Protein AF-A0A955J5R6-F1 (afdb_monomer_lite)

Sequence (352 aa):
ILMQGGMNPHLPLDWYIKLLSGIKARFPHIHVHAFSPPEFIEFVDFFDPPGSTLEEKLRWVMVRLRDAGLDSLPGGGGEIFARAVRRKIGLGKCDAEAWLTCMYVAHSLGMFTSATMMFGHIEGVADRIHHMHLVRQWQDKVLLKGAEQDGATAGQPAWGHYKAFISWPFQRENTPLGRLKEWGMGPGEMGEAYPGDVVAQLDGSGDKSLHPEFGRRLRMAGATEYLRTQAVSRLFLDNIYSIGASWVTMGPHIGQVGLLFGANDMGSVMMEENVVSSAGTTFCLNEATICRLIRDAGFVPAQRDNVYDILRVHESAASPDLNVENWAAHRARKLHVEQKSDTGVELTTGTT

Secondary structure (DSSP, 8-state):
-EE-----TTS-HHHHHHHHHHHHHH-TT---EE--HHHHHHHHHHH--S-SSHHHHHHHHHHHHHHHT--EE--TT-S---HHHHHHH-TTS--HHHHHHHHHHHHHTT-EEEEEEEESSS--HHHHHHHHHHHHHHHHHHHHHHHHHHTS-TTSPPP--EEEEEEEEPP-TT-SGGGSEETTSSTTGGGS--HHHHH--TTS---GGG-TTTTTEE----HHHHHHHHHHHHHH-TT--EEE--HHHH-HHHHHHHGGGT--B-----S---STTTTT------HHHHHHHHHHTT---EEE-TT--EEEE--STT-TTTT-S-TTT-PPPPP-PPP--SS------S--

Radius of gyration: 20.93 Å; chains: 1; bounding box: 59×48×58 Å

pLDDT: mean 87.64, std 16.46, range [29.77, 98.81]

Structure (mmCIF, N/CA/C/O backbone):
data_AF-A0A955J5R6-F1
#
_entry.id   AF-A0A955J5R6-F1
#
loop_
_atom_site.group_PDB
_atom_site.id
_atom_site.type_symbol
_atom_site.label_atom_id
_atom_site.label_alt_id
_atom_site.label_comp_id
_atom_site.label_asym_id
_atom_site.label_entity_id
_atom_site.label_seq_id
_atom_site.pdbx_PDB_ins_code
_atom_site.Cartn_x
_atom_site.Cartn_y
_atom_site.Cartn_z
_atom_site.occupancy
_atom_site.B_iso_or_equiv
_atom_site.auth_seq_id
_atom_site.auth_comp_id
_atom_site.auth_asym_id
_atom_site.auth_atom_id
_atom_site.pdbx_PDB_model_num
ATOM 1 N N . ILE A 1 1 ? -13.832 -3.847 -6.012 1.00 87.69 1 ILE A N 1
ATOM 2 C CA . ILE A 1 1 ? -13.517 -2.435 -6.315 1.00 87.69 1 ILE A CA 1
ATOM 3 C C . ILE A 1 1 ? -12.518 -1.920 -5.295 1.00 87.69 1 ILE A C 1
ATOM 5 O O . ILE A 1 1 ? -12.627 -2.302 -4.135 1.00 87.69 1 ILE A O 1
ATOM 9 N N . LEU A 1 2 ? -11.565 -1.099 -5.734 1.00 89.00 2 LEU A N 1
ATOM 10 C CA . LEU A 1 2 ? -10.716 -0.298 -4.856 1.00 89.00 2 LEU A CA 1
ATOM 11 C C . LEU A 1 2 ? -11.240 1.138 -4.913 1.00 89.00 2 LEU A C 1
ATOM 13 O O . LEU A 1 2 ? -11.399 1.666 -6.010 1.00 89.00 2 LEU A O 1
ATOM 17 N N . MET A 1 3 ? -11.546 1.742 -3.766 1.00 89.25 3 MET A N 1
ATOM 18 C CA . MET A 1 3 ? -12.081 3.104 -3.697 1.00 89.25 3 MET A CA 1
ATOM 19 C C . MET A 1 3 ? -11.333 3.914 -2.642 1.00 89.25 3 MET A C 1
ATOM 21 O O . MET A 1 3 ? -11.402 3.630 -1.449 1.00 89.25 3 MET A O 1
ATOM 25 N N . GLN A 1 4 ? -10.611 4.926 -3.101 1.00 79.19 4 GLN A N 1
ATOM 26 C CA . GLN A 1 4 ? -9.903 5.888 -2.263 1.00 79.19 4 GLN A CA 1
ATOM 27 C C . GLN A 1 4 ? -10.237 7.269 -2.814 1.00 79.19 4 GLN A C 1
ATOM 29 O O . GLN A 1 4 ? -10.186 7.460 -4.031 1.00 79.19 4 GLN A O 1
ATOM 34 N N . GLY A 1 5 ? -10.646 8.194 -1.951 1.00 72.44 5 GLY A N 1
ATOM 35 C CA . GLY A 1 5 ? -11.156 9.495 -2.370 1.00 72.44 5 GLY A CA 1
ATOM 36 C C . GLY A 1 5 ? -10.561 10.653 -1.582 1.00 72.44 5 GLY A C 1
ATOM 37 O O . GLY A 1 5 ? -9.805 10.471 -0.630 1.00 72.44 5 GLY A O 1
ATOM 38 N N . GLY A 1 6 ? -10.904 11.868 -2.011 1.00 65.75 6 GLY A N 1
ATOM 39 C CA . GLY A 1 6 ? -10.642 13.077 -1.236 1.00 65.75 6 GLY A CA 1
ATOM 40 C C . GLY A 1 6 ? -11.527 13.137 0.010 1.00 65.75 6 GLY A C 1
ATOM 41 O O . GLY A 1 6 ? -12.652 12.638 0.016 1.00 65.75 6 GLY A O 1
ATOM 42 N N . MET A 1 7 ? -11.019 13.767 1.063 1.00 72.44 7 MET A N 1
ATOM 43 C CA . MET A 1 7 ? -11.735 13.941 2.325 1.00 72.44 7 MET A CA 1
ATOM 44 C C . MET A 1 7 ? -12.696 15.126 2.192 1.00 72.44 7 MET A C 1
ATOM 46 O O . MET A 1 7 ? -12.256 16.243 1.923 1.00 72.44 7 MET A O 1
ATOM 50 N N . ASN A 1 8 ? -14.004 14.893 2.347 1.00 82.44 8 ASN A N 1
ATOM 51 C CA . ASN A 1 8 ? -15.019 15.945 2.246 1.00 82.44 8 ASN A CA 1
ATOM 52 C C . ASN A 1 8 ? -15.768 16.118 3.584 1.00 82.44 8 ASN A C 1
ATOM 54 O O . ASN A 1 8 ? -16.596 15.262 3.915 1.00 82.44 8 ASN A O 1
ATOM 58 N N . PRO A 1 9 ? -15.539 17.222 4.324 1.00 84.00 9 PRO A N 1
ATOM 59 C CA . PRO A 1 9 ? -16.170 17.460 5.625 1.00 84.00 9 PRO A CA 1
ATOM 60 C C . PRO A 1 9 ? -17.681 17.732 5.532 1.00 84.00 9 PRO A C 1
ATOM 62 O O . PRO A 1 9 ? -18.382 17.689 6.539 1.00 84.00 9 PRO A O 1
ATOM 65 N N . HIS A 1 10 ? -18.215 17.996 4.334 1.00 89.19 10 HIS A N 1
ATOM 66 C CA . HIS A 1 10 ? -19.650 18.193 4.118 1.00 89.19 10 HIS A CA 1
ATOM 67 C C . HIS A 1 10 ? -20.428 16.882 3.951 1.00 89.19 10 HIS A C 1
ATOM 69 O O . HIS A 1 10 ? -21.661 16.905 3.947 1.00 89.19 10 HIS A O 1
ATOM 75 N N . LEU A 1 11 ? -19.744 15.741 3.805 1.00 91.06 11 LEU A N 1
ATOM 76 C CA . LEU A 1 11 ? -20.390 14.434 3.707 1.00 91.06 11 LEU A CA 1
ATOM 77 C C . LEU A 1 11 ? -20.494 13.796 5.102 1.00 91.06 11 LEU A C 1
ATOM 79 O O . LEU A 1 11 ? -19.469 13.442 5.684 1.00 91.06 11 LEU A O 1
ATOM 83 N N . PRO A 1 12 ? -21.707 13.609 5.655 1.00 94.00 12 PRO A N 1
ATOM 84 C CA . PRO A 1 12 ? -21.872 12.957 6.950 1.00 94.00 12 PRO A CA 1
ATOM 85 C C . PRO A 1 12 ? -21.599 11.451 6.848 1.00 94.00 12 PRO A C 1
ATOM 87 O O . PRO A 1 12 ? -21.748 10.856 5.780 1.00 94.00 12 PRO A O 1
ATOM 90 N N . LEU A 1 13 ? -21.311 10.795 7.977 1.00 94.25 13 LEU A N 1
ATOM 91 C CA . LEU A 1 13 ? -21.086 9.342 8.036 1.00 94.25 13 LEU A CA 1
ATOM 92 C C . LEU A 1 13 ? -22.204 8.517 7.366 1.00 94.25 13 LEU A C 1
ATOM 94 O O . LEU A 1 13 ? -21.930 7.527 6.690 1.00 94.25 13 LEU A O 1
ATOM 98 N N . ASP A 1 14 ? -23.462 8.942 7.512 1.00 95.94 14 ASP A N 1
ATOM 99 C CA . ASP A 1 14 ? -24.625 8.282 6.902 1.00 95.94 14 ASP A CA 1
ATOM 100 C C . ASP A 1 14 ? -24.547 8.229 5.365 1.00 95.94 14 ASP A C 1
ATOM 102 O O . ASP A 1 14 ? -25.016 7.272 4.749 1.00 95.94 14 ASP A O 1
ATOM 106 N N . TRP A 1 15 ? -23.895 9.209 4.731 1.00 96.00 15 TRP A N 1
ATOM 107 C CA . TRP A 1 15 ? -23.653 9.182 3.290 1.00 96.00 15 TRP A CA 1
ATOM 108 C C . TRP A 1 15 ? -22.745 8.007 2.903 1.00 96.00 15 TRP A C 1
ATOM 110 O O . TRP A 1 15 ? -23.081 7.247 1.994 1.00 96.00 15 TRP A O 1
ATOM 120 N N . TYR A 1 16 ? -21.648 7.795 3.637 1.00 95.50 16 TYR A N 1
ATOM 121 C CA . TYR A 1 16 ? -20.719 6.684 3.400 1.00 95.50 16 TYR A CA 1
ATOM 122 C C . TYR A 1 16 ? -21.373 5.324 3.686 1.00 95.50 16 TYR A C 1
ATOM 124 O O . TYR A 1 16 ? -21.196 4.378 2.921 1.00 95.50 16 TYR A O 1
ATOM 132 N N . ILE A 1 17 ? -22.201 5.231 4.732 1.00 97.31 17 ILE A N 1
ATOM 133 C CA . ILE A 1 17 ? -22.996 4.026 5.030 1.00 97.31 17 ILE A CA 1
ATOM 134 C C . ILE A 1 17 ? -23.956 3.708 3.873 1.00 97.31 17 ILE A C 1
ATOM 136 O O . ILE A 1 17 ? -24.032 2.563 3.419 1.00 97.31 17 ILE A O 1
ATOM 140 N N . LYS A 1 18 ? -24.672 4.713 3.354 1.00 97.94 18 LYS A N 1
ATOM 141 C CA . LYS A 1 18 ? -25.580 4.559 2.205 1.00 97.94 18 LYS A CA 1
ATOM 142 C C . LYS A 1 18 ? -24.843 4.190 0.922 1.00 97.94 18 LYS A C 1
ATOM 144 O O . LYS A 1 18 ? -25.362 3.391 0.144 1.00 97.94 18 LYS A O 1
ATOM 149 N N . LEU A 1 19 ? -23.645 4.731 0.708 1.00 96.00 19 LEU A N 1
ATOM 150 C CA . LEU A 1 19 ? -22.788 4.366 -0.417 1.00 96.00 19 LEU A CA 1
ATOM 151 C C . LEU A 1 19 ? -22.442 2.872 -0.374 1.00 96.00 19 LEU A C 1
ATOM 153 O O . LEU A 1 19 ? -22.723 2.152 -1.331 1.00 96.00 19 LEU A O 1
ATOM 157 N N . LEU A 1 20 ? -21.888 2.395 0.744 1.00 97.44 20 LEU A N 1
ATOM 158 C CA . LEU A 1 20 ? -21.463 1.000 0.901 1.00 97.44 20 LEU A CA 1
ATOM 159 C C . LEU A 1 20 ? -22.641 0.024 0.812 1.00 97.44 20 LEU A C 1
ATOM 161 O O . LEU A 1 20 ? -22.625 -0.902 -0.003 1.00 97.44 20 LEU A O 1
ATOM 165 N N . SER A 1 21 ? -23.701 0.278 1.582 1.00 98.06 21 SER A N 1
ATOM 166 C CA . SER A 1 21 ? -24.891 -0.580 1.584 1.00 98.06 21 SER A CA 1
ATOM 167 C C . SER A 1 21 ? -25.595 -0.566 0.227 1.00 98.06 21 SER A C 1
ATOM 169 O O . SER A 1 21 ? -26.061 -1.600 -0.249 1.00 98.06 21 SER A O 1
ATOM 171 N N . GLY A 1 22 ? -25.601 0.581 -0.458 1.00 98.06 22 GLY A N 1
ATOM 172 C CA . GLY A 1 22 ? -26.119 0.725 -1.811 1.00 98.06 22 GLY A CA 1
ATOM 173 C C . GLY A 1 22 ? -25.327 -0.058 -2.862 1.00 98.06 22 GLY A C 1
ATOM 174 O O . GLY A 1 22 ? -25.942 -0.573 -3.802 1.00 98.06 22 GLY A O 1
ATOM 175 N N . ILE A 1 23 ? -24.001 -0.166 -2.712 1.00 96.81 23 ILE A N 1
ATOM 176 C CA . ILE A 1 23 ? -23.151 -1.026 -3.549 1.00 96.81 23 ILE A CA 1
ATOM 177 C C . ILE A 1 23 ? -23.492 -2.490 -3.282 1.00 96.81 23 ILE A C 1
ATOM 179 O O . ILE A 1 23 ? -23.820 -3.205 -4.225 1.00 96.81 23 ILE A O 1
ATOM 183 N N . LYS A 1 24 ? -23.495 -2.928 -2.017 1.00 97.50 24 LYS A N 1
ATOM 184 C CA . LYS A 1 24 ? -23.789 -4.325 -1.656 1.00 97.50 24 LYS A CA 1
ATOM 185 C C . LYS A 1 24 ? -25.198 -4.767 -2.045 1.00 97.50 24 LYS A C 1
ATOM 187 O O . LYS A 1 24 ? -25.373 -5.894 -2.489 1.00 97.50 24 LYS A O 1
ATOM 192 N N . ALA A 1 25 ? -26.191 -3.884 -1.955 1.00 97.94 25 ALA A N 1
ATOM 193 C CA . ALA A 1 25 ? -27.559 -4.192 -2.368 1.00 97.94 25 ALA A CA 1
ATOM 194 C C . ALA A 1 25 ? -27.684 -4.440 -3.882 1.00 97.94 25 ALA A C 1
ATOM 196 O O . ALA A 1 25 ? -28.466 -5.286 -4.306 1.00 97.94 25 ALA A O 1
ATOM 197 N N . ARG A 1 26 ? -26.925 -3.704 -4.705 1.00 97.88 26 ARG A N 1
ATOM 198 C CA . ARG A 1 26 ? -26.969 -3.818 -6.176 1.00 97.88 26 ARG A CA 1
ATOM 199 C C . ARG A 1 26 ? -25.995 -4.862 -6.718 1.00 97.88 26 ARG A C 1
ATOM 201 O O . ARG A 1 26 ? -26.277 -5.501 -7.725 1.00 97.88 26 ARG A O 1
ATOM 208 N N . PHE A 1 27 ? -24.858 -5.024 -6.050 1.00 96.50 27 PHE A N 1
ATOM 209 C CA . PHE A 1 27 ? -23.743 -5.867 -6.465 1.00 96.50 27 PHE A CA 1
ATOM 210 C C . PHE A 1 27 ? -23.205 -6.667 -5.265 1.00 96.50 27 PHE A C 1
ATOM 212 O O . PHE A 1 27 ? -22.084 -6.425 -4.810 1.00 96.50 27 PHE A O 1
ATOM 219 N N . PRO A 1 28 ? -23.975 -7.638 -4.742 1.00 94.69 28 PRO A N 1
ATOM 220 C CA . PRO A 1 28 ? -23.655 -8.333 -3.489 1.00 94.69 28 PRO A CA 1
ATOM 221 C C . PRO A 1 28 ? -22.326 -9.096 -3.517 1.00 94.69 28 PRO A C 1
ATOM 223 O O . PRO A 1 28 ? -21.721 -9.323 -2.474 1.00 94.69 28 PRO A O 1
ATOM 226 N N . HIS A 1 29 ? -21.847 -9.461 -4.707 1.00 92.31 29 HIS A N 1
ATOM 227 C CA . HIS A 1 29 ? -20.597 -10.197 -4.900 1.00 92.31 29 HIS A CA 1
ATOM 228 C C . HIS A 1 29 ? -19.366 -9.296 -5.079 1.00 92.31 29 HIS A C 1
ATOM 230 O O . HIS A 1 29 ? -18.250 -9.802 -5.167 1.00 92.31 29 HIS A O 1
ATOM 236 N N . ILE A 1 30 ? -19.535 -7.970 -5.162 1.00 91.50 30 ILE A N 1
ATOM 237 C CA . ILE A 1 30 ? -18.392 -7.060 -5.260 1.00 91.50 30 ILE A CA 1
ATOM 238 C C . ILE A 1 30 ? -17.749 -6.914 -3.882 1.00 91.50 30 ILE A C 1
ATOM 240 O O . ILE A 1 30 ? -18.375 -6.465 -2.920 1.00 91.50 30 ILE A O 1
ATOM 244 N N . HIS A 1 31 ? -16.461 -7.244 -3.822 1.00 94.81 31 HIS A N 1
ATOM 245 C CA . HIS A 1 31 ? -15.590 -6.909 -2.700 1.00 94.81 31 HIS A CA 1
ATOM 246 C C . HIS A 1 31 ? -15.286 -5.407 -2.698 1.00 94.81 31 HIS A C 1
ATOM 248 O O . HIS A 1 31 ? -14.832 -4.867 -3.714 1.00 94.81 31 HIS A O 1
ATOM 254 N N . VAL A 1 32 ? -15.512 -4.731 -1.580 1.00 96.25 32 VAL A N 1
ATOM 255 C CA . VAL A 1 32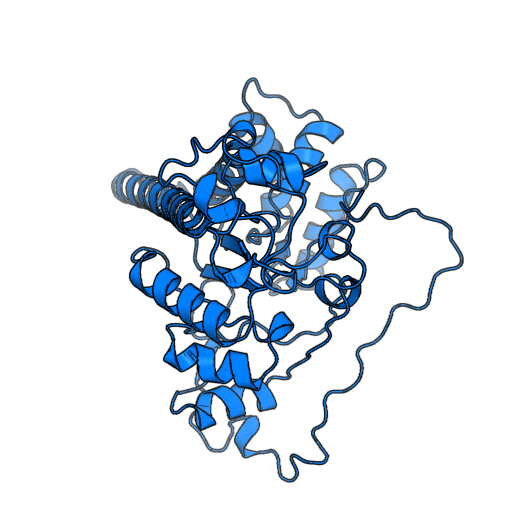 ? -15.287 -3.304 -1.368 1.00 96.25 32 VAL A CA 1
ATOM 256 C C . VAL A 1 32 ? -14.013 -3.120 -0.546 1.00 96.25 32 VAL A C 1
ATOM 258 O O . VAL A 1 32 ? -14.002 -3.291 0.672 1.00 96.25 32 VAL A O 1
ATOM 261 N N . HIS A 1 33 ? -12.932 -2.774 -1.244 1.00 95.50 33 HIS A N 1
ATOM 262 C CA . HIS A 1 33 ? -11.645 -2.410 -0.666 1.00 95.50 33 HIS A CA 1
ATOM 263 C C . HIS A 1 33 ? -11.539 -0.883 -0.644 1.00 95.50 33 HIS A C 1
ATOM 265 O O . HIS A 1 33 ? -11.277 -0.277 -1.684 1.00 95.50 33 HIS A O 1
ATOM 271 N N . ALA A 1 34 ? -11.824 -0.235 0.484 1.00 95.38 34 ALA A N 1
ATOM 272 C CA . ALA A 1 34 ? -12.008 1.217 0.491 1.00 95.38 34 ALA A CA 1
ATOM 273 C C . ALA A 1 34 ? -11.487 1.918 1.746 1.00 95.38 34 ALA A C 1
ATOM 275 O O . ALA A 1 34 ? -11.362 1.296 2.797 1.00 95.38 34 ALA A O 1
ATOM 276 N N . PHE A 1 35 ? -11.237 3.221 1.591 1.00 94.88 35 PHE A N 1
ATOM 277 C CA . PHE A 1 35 ? -10.792 4.172 2.617 1.00 94.88 35 PHE A CA 1
ATOM 278 C C . PHE A 1 35 ? -9.421 3.847 3.229 1.00 94.88 35 PHE A C 1
ATOM 280 O O . PHE A 1 35 ? -9.209 2.851 3.917 1.00 94.88 35 PHE A O 1
ATOM 287 N N . SER A 1 36 ? -8.460 4.724 2.974 1.00 94.19 36 SER A N 1
ATOM 288 C CA . SER A 1 36 ? -7.116 4.668 3.540 1.00 94.19 36 SER A CA 1
ATOM 289 C C . SER A 1 36 ? -7.081 5.129 5.003 1.00 94.19 36 SER A C 1
ATOM 291 O O . SER A 1 36 ? -7.989 5.828 5.456 1.00 94.19 36 SER A O 1
ATOM 293 N N . PRO A 1 37 ? -6.015 4.811 5.760 1.00 95.94 37 PRO A N 1
ATOM 294 C CA . PRO A 1 37 ? -5.868 5.324 7.115 1.00 95.94 37 PRO A CA 1
ATOM 295 C C . PRO A 1 37 ? -5.964 6.845 7.262 1.00 95.94 37 PRO A C 1
ATOM 297 O O . PRO A 1 37 ? -6.661 7.264 8.178 1.00 95.94 37 PRO A O 1
ATOM 300 N N . PRO A 1 38 ? -5.380 7.691 6.385 1.00 93.56 38 PRO A N 1
ATOM 301 C CA . PRO A 1 38 ? -5.643 9.127 6.444 1.00 93.56 38 PRO A CA 1
ATOM 302 C C . PRO A 1 38 ? -7.137 9.476 6.398 1.00 93.56 38 PRO A C 1
ATOM 304 O O . PRO A 1 38 ? -7.578 10.291 7.197 1.00 93.56 38 PRO A O 1
ATOM 307 N N . GLU A 1 39 ? -7.932 8.836 5.532 1.00 94.44 39 GLU A N 1
ATOM 308 C CA . GLU A 1 39 ? -9.386 9.072 5.463 1.00 94.44 39 GLU A CA 1
ATOM 309 C C . GLU A 1 39 ? -10.086 8.672 6.770 1.00 94.44 39 GLU A C 1
ATOM 311 O O . GLU A 1 39 ? -10.972 9.381 7.233 1.00 94.44 39 GLU A O 1
ATOM 316 N N . PHE A 1 40 ? -9.661 7.581 7.414 1.00 96.06 40 PHE A N 1
ATOM 317 C CA . PHE A 1 40 ? -10.197 7.184 8.718 1.00 96.06 40 PHE A CA 1
ATOM 318 C C . PHE A 1 40 ? -9.842 8.151 9.849 1.00 96.06 40 PHE A C 1
ATOM 320 O O . PHE A 1 40 ? -10.654 8.329 10.756 1.00 96.06 40 PHE A O 1
ATOM 327 N N . ILE A 1 41 ? -8.660 8.769 9.809 1.00 95.19 41 ILE A N 1
ATOM 328 C CA . ILE A 1 41 ? -8.292 9.814 10.772 1.00 95.19 41 ILE A CA 1
ATOM 329 C C . ILE A 1 41 ? -9.177 11.044 10.576 1.00 95.19 41 ILE A C 1
ATOM 331 O O . ILE A 1 41 ? -9.770 11.515 11.539 1.00 95.19 41 ILE A O 1
ATOM 335 N N . GLU A 1 42 ? -9.401 11.466 9.334 1.00 93.38 42 GLU A N 1
ATOM 336 C CA . GLU A 1 42 ? -10.339 12.557 9.054 1.00 93.38 42 GLU A CA 1
ATOM 337 C C . GLU A 1 42 ? -11.785 12.193 9.422 1.00 93.38 42 GLU A C 1
ATOM 339 O O . GLU A 1 42 ? -12.520 13.031 9.924 1.00 93.38 42 GLU A O 1
ATOM 344 N N . PHE A 1 43 ? -12.221 10.939 9.264 1.00 94.94 43 PHE A N 1
ATOM 345 C CA . PHE A 1 43 ? -13.531 10.512 9.771 1.00 94.94 43 PHE A CA 1
ATOM 346 C C . PHE A 1 43 ? -13.636 10.635 11.291 1.00 94.94 43 PHE A C 1
ATOM 348 O O . PHE A 1 43 ? -14.699 10.987 11.802 1.00 94.94 43 PHE A O 1
ATOM 355 N N . VAL A 1 44 ? -12.559 10.351 12.023 1.00 95.69 44 VAL A N 1
ATOM 356 C CA . VAL A 1 44 ? -12.520 10.575 13.470 1.00 95.69 44 VAL A CA 1
ATOM 357 C C . VAL A 1 44 ? -12.616 12.068 13.782 1.00 95.69 44 VAL A C 1
ATOM 359 O O . VAL A 1 44 ? -13.396 12.442 14.656 1.00 95.69 44 VAL A O 1
ATOM 362 N N . ASP A 1 45 ? -11.898 12.913 13.048 1.00 92.81 45 ASP A N 1
ATOM 363 C CA . ASP A 1 45 ? -11.890 14.359 13.278 1.00 92.81 45 ASP A CA 1
ATOM 364 C C . ASP A 1 45 ? -13.223 15.024 12.890 1.00 92.81 45 ASP A C 1
ATOM 366 O O . ASP A 1 45 ? -13.734 15.874 13.618 1.00 92.81 45 ASP A O 1
ATOM 370 N N . PHE A 1 46 ? -13.837 14.611 11.778 1.00 92.44 46 PHE A N 1
ATOM 371 C CA . PHE A 1 46 ? -15.090 15.180 11.274 1.00 92.44 46 PHE A CA 1
ATOM 372 C C . PHE A 1 46 ? -16.318 14.706 12.046 1.00 92.44 46 PHE A C 1
ATOM 374 O O . PHE A 1 46 ? -17.258 15.478 12.237 1.00 92.44 46 PHE A O 1
ATOM 381 N N . PHE A 1 47 ? -16.358 13.430 12.438 1.00 93.94 47 PHE A N 1
ATOM 382 C CA . PHE A 1 47 ? -17.543 12.846 13.070 1.00 93.94 47 PHE A CA 1
ATOM 383 C C . PHE A 1 47 ? -17.487 12.875 14.597 1.00 93.94 47 PHE A C 1
ATOM 385 O O . PHE A 1 47 ? -18.507 12.581 15.218 1.00 93.94 47 PHE A O 1
ATOM 392 N N . ASP A 1 48 ? -16.321 13.191 15.174 1.00 95.00 48 ASP A N 1
ATOM 393 C CA . ASP A 1 48 ? -16.025 13.179 16.612 1.00 95.00 48 ASP A CA 1
ATOM 394 C C . ASP A 1 48 ? -16.702 12.007 17.352 1.00 95.00 48 ASP A C 1
ATOM 396 O O . ASP A 1 48 ? -17.587 12.192 18.197 1.00 95.00 48 ASP A O 1
ATOM 400 N N . PRO A 1 49 ? -16.355 10.757 16.997 1.00 96.88 49 PRO A N 1
ATOM 401 C CA . PRO A 1 49 ? -16.991 9.594 17.586 1.00 96.88 49 PRO A CA 1
ATOM 402 C C . PRO A 1 49 ? -16.634 9.472 19.078 1.00 96.88 49 PRO A C 1
ATOM 404 O O . PRO A 1 49 ? -15.554 9.897 19.507 1.00 96.88 49 PRO A O 1
ATOM 407 N N . PRO A 1 50 ? -17.501 8.841 19.890 1.00 97.00 50 PRO A N 1
ATOM 408 C CA . PRO A 1 50 ? -17.211 8.609 21.297 1.00 97.00 50 PRO A CA 1
ATOM 409 C C . PRO A 1 50 ? -15.992 7.692 21.460 1.00 97.00 50 PRO A C 1
ATOM 411 O O . PRO A 1 50 ? -15.799 6.745 20.697 1.00 97.00 50 PRO A O 1
ATOM 414 N N . GLY A 1 51 ? -15.196 7.953 22.493 1.00 96.38 51 GLY A N 1
ATOM 415 C CA . GLY A 1 51 ? -13.978 7.207 22.801 1.00 96.38 51 GLY A CA 1
ATOM 416 C C . GLY A 1 51 ? -12.927 8.114 23.433 1.00 96.38 51 GLY A C 1
ATOM 417 O O . GLY A 1 51 ? -12.868 9.310 23.149 1.00 96.38 51 GLY A O 1
ATOM 418 N N . SER A 1 52 ? -12.110 7.540 24.308 1.00 96.81 52 SER A N 1
ATOM 419 C CA . SER A 1 52 ? -10.997 8.214 24.985 1.00 96.81 52 SER A CA 1
ATOM 420 C C . SER A 1 52 ? -9.666 8.038 24.252 1.00 96.81 52 SER A C 1
ATOM 422 O O . SER A 1 52 ? -8.751 8.841 24.422 1.00 96.81 52 SER A O 1
ATOM 424 N N . THR A 1 53 ? -9.569 7.008 23.410 1.00 98.25 53 THR A N 1
ATOM 425 C CA . THR A 1 53 ? -8.380 6.682 22.619 1.00 98.25 53 THR A CA 1
ATOM 426 C C . THR A 1 53 ? -8.672 6.714 21.122 1.00 98.25 53 THR A C 1
ATOM 428 O O . THR A 1 53 ? -9.814 6.541 20.688 1.00 98.25 53 THR A O 1
ATOM 431 N N . LEU A 1 54 ? -7.621 6.888 20.314 1.00 98.12 54 LEU A N 1
ATOM 432 C CA . LEU A 1 54 ? -7.731 6.816 18.857 1.00 98.12 54 LEU A CA 1
ATOM 433 C C . LEU A 1 54 ? -8.273 5.452 18.396 1.00 98.12 54 LEU A C 1
ATOM 435 O O . LEU A 1 54 ? -9.107 5.400 17.498 1.00 98.12 54 LEU A O 1
ATOM 439 N N . GLU A 1 55 ? -7.852 4.358 19.038 1.00 98.44 55 GLU A N 1
ATOM 440 C CA . GLU A 1 55 ? -8.355 3.014 18.739 1.00 98.44 55 GLU A CA 1
ATOM 441 C C . GLU A 1 55 ? -9.878 2.907 18.937 1.00 98.44 55 GLU A C 1
ATOM 443 O O . GLU A 1 55 ? -10.573 2.404 18.054 1.00 98.44 55 GLU A O 1
ATOM 448 N N . GLU A 1 56 ? -10.417 3.399 20.057 1.00 98.50 56 GLU A N 1
ATOM 449 C CA . GLU A 1 56 ? -11.864 3.372 20.333 1.00 98.50 56 GLU A CA 1
ATOM 450 C C . GLU A 1 56 ? -12.650 4.181 19.297 1.00 98.50 56 GLU A C 1
ATOM 452 O O . GLU A 1 56 ? -13.655 3.703 18.760 1.00 98.50 56 GLU A O 1
ATOM 457 N N . LYS A 1 57 ? -12.152 5.380 18.971 1.00 98.69 57 LYS A N 1
ATOM 458 C CA . LYS A 1 57 ? -12.755 6.275 17.980 1.00 98.69 57 LYS A CA 1
ATOM 459 C C . LYS A 1 57 ? -12.762 5.654 16.579 1.00 98.69 57 LYS A C 1
ATOM 461 O O . LYS A 1 57 ? -13.805 5.610 15.924 1.00 98.69 57 LYS A O 1
ATOM 466 N N . LEU A 1 58 ? -11.632 5.093 16.144 1.00 98.62 58 LEU A N 1
ATOM 467 C CA . LEU A 1 58 ? -11.520 4.376 14.870 1.00 98.62 58 LEU A CA 1
ATOM 468 C C . LEU A 1 58 ? -12.448 3.164 14.823 1.00 98.62 58 LEU A C 1
ATOM 470 O O . LEU A 1 58 ? -13.165 2.973 13.841 1.00 98.62 58 LEU A O 1
ATOM 474 N N . ARG A 1 59 ? -12.484 2.366 15.897 1.00 98.56 59 ARG A N 1
ATOM 475 C CA . ARG A 1 59 ? -13.340 1.177 15.990 1.00 98.56 59 ARG A CA 1
ATOM 476 C C . ARG A 1 59 ? -14.810 1.546 15.841 1.00 98.56 59 ARG A C 1
ATOM 478 O O . ARG A 1 59 ? -15.539 0.849 15.137 1.00 98.56 59 ARG A O 1
ATOM 485 N N . TRP A 1 60 ? -15.242 2.650 16.450 1.00 98.56 60 TRP A N 1
ATOM 486 C CA . TRP A 1 60 ? -16.620 3.125 16.352 1.00 98.56 60 TRP A CA 1
ATOM 487 C C . TRP A 1 60 ? -17.036 3.424 14.904 1.00 98.56 60 TRP A C 1
ATOM 489 O O . TRP A 1 60 ? -18.137 3.038 14.493 1.00 98.56 60 TRP A O 1
ATOM 499 N N . VAL A 1 61 ? -16.162 4.069 14.124 1.00 98.12 61 VAL A N 1
ATOM 500 C CA . VAL A 1 61 ? -16.408 4.364 12.702 1.00 98.12 61 VAL A CA 1
ATOM 501 C C . VAL A 1 61 ? -16.335 3.081 11.871 1.00 98.12 61 VAL A C 1
ATOM 503 O O . VAL A 1 61 ? -17.259 2.776 11.116 1.00 98.12 61 VAL A O 1
ATOM 506 N N . MET A 1 62 ? -15.272 2.290 12.041 1.00 98.12 62 MET A N 1
ATOM 507 C CA . MET A 1 62 ? -15.016 1.087 11.245 1.00 98.12 62 MET A CA 1
ATOM 508 C C . MET A 1 62 ? -16.105 0.030 11.379 1.00 98.12 62 MET A C 1
ATOM 510 O O . MET A 1 62 ? -16.478 -0.560 10.371 1.00 98.12 62 MET A O 1
ATOM 514 N N . VAL A 1 63 ? -16.648 -0.194 12.581 1.00 98.38 63 VAL A N 1
ATOM 515 C CA . VAL A 1 63 ? -17.753 -1.149 12.777 1.00 98.38 63 VAL A CA 1
ATOM 516 C C . VAL A 1 63 ? -18.951 -0.771 11.909 1.00 98.38 63 VAL A C 1
ATOM 518 O O . VAL A 1 63 ? -19.491 -1.622 11.214 1.00 98.38 63 VAL A O 1
ATOM 521 N N . ARG A 1 64 ? -19.316 0.515 11.863 1.00 98.31 64 ARG A N 1
ATOM 522 C CA . ARG A 1 64 ? -20.453 0.992 11.058 1.00 98.31 64 ARG A CA 1
ATOM 523 C C . ARG A 1 64 ? -20.215 0.830 9.563 1.00 98.31 64 ARG A C 1
ATOM 525 O O . ARG A 1 64 ? -21.127 0.428 8.850 1.00 98.31 64 ARG A O 1
ATOM 532 N N . LEU A 1 65 ? -19.007 1.133 9.088 1.00 98.06 65 LEU A N 1
ATOM 533 C CA . LEU A 1 65 ? -18.670 0.974 7.672 1.00 98.06 65 LEU A CA 1
ATOM 534 C C . LEU A 1 65 ? -18.576 -0.506 7.274 1.00 98.06 65 LEU A C 1
ATOM 536 O O . LEU A 1 65 ? -19.096 -0.884 6.227 1.00 98.06 65 LEU A O 1
ATOM 540 N N . ARG A 1 66 ? -17.987 -1.358 8.120 1.00 97.69 66 ARG A N 1
ATOM 541 C CA . ARG A 1 66 ? -17.953 -2.816 7.926 1.00 97.69 66 ARG A CA 1
ATOM 542 C C . ARG A 1 66 ? -19.362 -3.388 7.838 1.00 97.69 66 ARG A C 1
ATOM 544 O O . ARG A 1 66 ? -19.681 -4.066 6.869 1.00 97.69 66 ARG A O 1
ATOM 551 N N . ASP A 1 67 ? -20.221 -3.059 8.799 1.00 97.75 67 ASP A N 1
ATOM 552 C CA . ASP A 1 67 ? -21.603 -3.549 8.838 1.00 97.75 67 ASP A CA 1
ATOM 553 C C . ASP A 1 67 ? -22.428 -3.032 7.642 1.00 97.75 67 ASP A C 1
ATOM 555 O O . ASP A 1 67 ? -23.367 -3.690 7.198 1.00 97.75 67 ASP A O 1
ATOM 559 N N . ALA A 1 68 ? -22.047 -1.884 7.070 1.00 98.00 68 ALA A N 1
ATOM 560 C CA . ALA A 1 68 ? -22.625 -1.349 5.840 1.00 98.00 68 ALA A CA 1
ATOM 561 C C . ALA A 1 68 ? -22.088 -2.007 4.554 1.00 98.00 68 ALA A C 1
ATOM 563 O O . ALA A 1 68 ? -22.665 -1.787 3.490 1.00 98.00 68 ALA A O 1
ATOM 564 N N . GLY A 1 69 ? -21.012 -2.799 4.620 1.00 97.38 69 GLY A N 1
ATOM 565 C CA . GLY A 1 69 ? -20.464 -3.522 3.471 1.00 97.38 69 GLY A CA 1
ATOM 566 C C . GLY A 1 69 ? -19.008 -3.231 3.108 1.00 97.38 69 GLY A C 1
ATOM 567 O O . GLY A 1 69 ? -18.609 -3.568 1.996 1.00 97.38 69 GLY A O 1
ATOM 568 N N . LEU A 1 70 ? -18.223 -2.590 3.978 1.00 97.75 70 LEU A N 1
ATOM 569 C CA . LEU A 1 70 ? -16.768 -2.505 3.808 1.00 97.75 70 LEU A CA 1
ATOM 570 C C . LEU A 1 70 ? -16.121 -3.866 4.115 1.00 97.75 70 LEU A C 1
ATOM 572 O O . LEU A 1 70 ? -16.310 -4.393 5.208 1.00 97.75 70 LEU A O 1
ATOM 576 N N . ASP A 1 71 ? -15.330 -4.405 3.183 1.00 97.38 71 ASP A N 1
ATOM 577 C CA . ASP A 1 71 ? -14.719 -5.735 3.342 1.00 97.38 71 ASP A CA 1
ATOM 578 C C . ASP A 1 71 ? -13.219 -5.681 3.697 1.00 97.38 71 ASP A C 1
ATOM 580 O O . ASP A 1 71 ? -12.702 -6.570 4.372 1.00 97.38 71 ASP A O 1
ATOM 584 N N . SER A 1 72 ? -12.481 -4.673 3.215 1.00 97.19 72 SER A N 1
ATOM 585 C CA . SER A 1 72 ? -11.043 -4.509 3.492 1.00 97.19 72 SER A CA 1
ATOM 586 C C . SER A 1 72 ? -10.563 -3.069 3.306 1.00 97.19 72 SER A C 1
ATOM 588 O O . SER A 1 72 ? -11.231 -2.269 2.651 1.00 97.19 72 SER A O 1
ATOM 590 N N . LEU A 1 73 ? -9.372 -2.747 3.829 1.00 96.81 73 LEU A N 1
ATOM 591 C CA . LEU A 1 73 ? -8.790 -1.398 3.743 1.00 96.81 73 LEU A CA 1
ATOM 592 C C . LEU A 1 73 ? -7.507 -1.364 2.894 1.00 96.81 73 LEU A C 1
ATOM 594 O O . LEU A 1 73 ? -6.619 -2.201 3.100 1.00 96.81 73 LEU A O 1
ATOM 598 N N . PRO A 1 74 ? -7.363 -0.399 1.969 1.00 95.50 74 PRO A N 1
ATOM 599 C CA . PRO A 1 74 ? -6.136 -0.181 1.215 1.00 95.50 74 PRO A CA 1
ATOM 600 C C . PRO A 1 74 ? -5.048 0.500 2.048 1.00 95.50 74 PRO A C 1
ATOM 602 O O . PRO A 1 74 ? -5.310 1.367 2.879 1.00 95.50 74 PRO A O 1
ATOM 605 N N . GLY A 1 75 ? -3.794 0.176 1.742 1.00 93.94 75 GLY A N 1
ATOM 606 C CA . GLY A 1 75 ? -2.604 0.701 2.412 1.00 93.94 75 GLY A CA 1
ATOM 607 C C . GLY A 1 75 ? -2.215 2.140 2.095 1.00 93.94 75 GLY A C 1
ATOM 608 O O . GLY A 1 75 ? -1.073 2.506 2.365 1.00 93.94 75 GLY A O 1
ATOM 609 N N . GLY A 1 76 ? -3.094 2.942 1.486 1.00 91.38 76 GLY A N 1
ATOM 610 C CA . GLY A 1 76 ? -2.785 4.319 1.084 1.00 91.38 76 GLY A CA 1
ATOM 611 C C . GLY A 1 76 ? -2.304 5.194 2.249 1.00 91.38 76 GLY A C 1
ATOM 612 O O . GLY A 1 76 ? -2.627 4.944 3.408 1.00 91.38 76 GLY A O 1
ATOM 613 N N . GLY A 1 77 ? -1.497 6.216 1.960 1.00 89.69 77 GLY A N 1
ATOM 614 C CA . GLY A 1 77 ? -0.963 7.121 2.984 1.00 89.69 77 GLY A CA 1
ATOM 615 C C . GLY A 1 77 ? 0.150 6.533 3.856 1.00 89.69 77 GLY A C 1
ATOM 616 O O . GLY A 1 77 ? 0.518 7.144 4.858 1.00 89.69 77 GLY A O 1
ATOM 617 N N . GLY A 1 78 ? 0.698 5.367 3.504 1.00 91.25 78 GLY A N 1
ATOM 618 C CA . GLY A 1 78 ? 1.826 4.771 4.222 1.00 91.25 78 GLY A CA 1
ATOM 619 C C . GLY A 1 78 ? 3.119 5.579 4.066 1.00 91.25 78 GLY A C 1
ATOM 620 O O . GLY A 1 78 ? 3.815 5.802 5.054 1.00 91.25 78 GLY A O 1
ATOM 621 N N . GLU A 1 79 ? 3.391 6.114 2.870 1.00 92.69 79 GLU A N 1
ATOM 622 C CA . GLU A 1 79 ? 4.548 6.973 2.550 1.00 92.69 79 GLU A CA 1
ATOM 623 C C . GLU A 1 79 ? 5.862 6.460 3.183 1.00 92.69 79 GLU A C 1
ATOM 625 O O . GLU A 1 79 ? 6.207 5.292 3.031 1.00 92.69 79 GLU A O 1
ATOM 630 N N . ILE A 1 80 ? 6.562 7.309 3.944 1.00 96.88 80 ILE A N 1
ATOM 631 C CA . ILE A 1 80 ? 7.640 6.946 4.867 1.00 96.88 80 ILE A CA 1
ATOM 632 C C . ILE A 1 80 ? 7.209 7.295 6.295 1.00 96.88 80 ILE A C 1
ATOM 634 O O . ILE A 1 80 ? 6.645 8.366 6.533 1.00 96.88 80 ILE A O 1
ATOM 638 N N . PHE A 1 81 ? 7.477 6.401 7.251 1.00 97.06 81 PHE A N 1
ATOM 639 C CA . PHE A 1 81 ? 7.062 6.569 8.652 1.00 97.06 81 PHE A CA 1
ATOM 640 C C . PHE A 1 81 ? 8.027 7.398 9.499 1.00 97.06 81 PHE A C 1
ATOM 642 O O . PHE A 1 81 ? 7.603 7.993 10.487 1.00 97.06 81 PHE A O 1
ATOM 649 N N . ALA A 1 82 ? 9.306 7.466 9.120 1.00 97.00 82 ALA A N 1
ATOM 650 C CA . ALA A 1 82 ? 10.306 8.224 9.865 1.00 97.00 82 ALA A CA 1
ATOM 651 C C . ALA A 1 82 ? 9.867 9.685 10.058 1.00 97.00 82 ALA A C 1
ATOM 653 O O . ALA A 1 82 ? 9.477 10.374 9.106 1.00 97.00 82 ALA A O 1
ATOM 654 N N . ARG A 1 83 ? 9.929 10.174 11.303 1.00 94.25 83 ARG A N 1
ATOM 655 C CA . ARG A 1 83 ? 9.297 11.443 11.694 1.00 94.25 83 ARG A CA 1
ATOM 656 C C . ARG A 1 83 ? 9.869 12.641 10.936 1.00 94.25 83 ARG A C 1
ATOM 658 O O . ARG A 1 83 ? 9.113 13.539 10.563 1.00 94.25 83 ARG A O 1
ATOM 665 N N . ALA A 1 84 ? 11.182 12.669 10.693 1.00 95.50 84 ALA A N 1
ATOM 666 C CA . ALA A 1 84 ? 11.817 13.738 9.922 1.00 95.50 84 ALA A CA 1
ATOM 667 C C . ALA A 1 84 ? 11.234 13.852 8.506 1.00 95.50 84 ALA A C 1
ATOM 669 O O . ALA A 1 84 ? 10.920 14.962 8.069 1.00 95.50 84 ALA A O 1
ATOM 670 N N . VAL A 1 85 ? 11.022 12.718 7.833 1.00 95.81 85 VAL A N 1
ATOM 671 C CA . VAL A 1 85 ? 10.415 12.659 6.498 1.00 95.81 85 VAL A CA 1
ATOM 672 C C . VAL A 1 85 ? 8.931 13.019 6.573 1.00 95.81 85 VAL A C 1
ATOM 674 O O . VAL A 1 85 ? 8.486 13.928 5.869 1.00 95.81 85 VAL A O 1
ATOM 677 N N . ARG A 1 86 ? 8.170 12.389 7.480 1.00 92.75 86 ARG A N 1
ATOM 678 C CA . ARG A 1 86 ? 6.714 12.573 7.614 1.00 92.75 86 ARG A CA 1
ATOM 679 C C . ARG A 1 86 ? 6.323 14.027 7.861 1.00 92.75 86 ARG A C 1
ATOM 681 O O . ARG A 1 86 ? 5.418 14.529 7.208 1.00 92.75 86 ARG A O 1
ATOM 688 N N . ARG A 1 87 ? 7.058 14.749 8.714 1.00 90.31 87 ARG A N 1
ATOM 689 C CA . ARG A 1 87 ? 6.823 16.187 8.962 1.00 90.31 87 ARG A CA 1
ATOM 690 C C . ARG A 1 87 ? 7.011 17.063 7.721 1.00 90.31 87 ARG A C 1
ATOM 692 O O . ARG A 1 87 ? 6.543 18.195 7.709 1.00 90.31 87 ARG A O 1
ATOM 699 N N . LYS A 1 88 ? 7.748 16.586 6.715 1.00 90.12 88 LYS A N 1
ATOM 700 C CA . LYS A 1 88 ? 8.054 17.346 5.503 1.00 90.12 88 LYS A CA 1
ATOM 701 C C . LYS A 1 88 ? 7.111 17.027 4.346 1.00 90.12 88 LYS A C 1
ATOM 703 O O . LYS A 1 88 ? 6.793 17.940 3.592 1.00 90.12 88 LYS A O 1
ATOM 708 N N . ILE A 1 89 ? 6.690 15.768 4.211 1.00 86.06 89 ILE A N 1
ATOM 709 C CA . ILE A 1 89 ? 5.845 15.299 3.095 1.00 86.06 89 ILE A CA 1
ATOM 710 C C . ILE A 1 89 ? 4.388 15.018 3.492 1.00 86.06 89 ILE A C 1
ATOM 712 O O . ILE A 1 89 ? 3.566 14.742 2.626 1.00 86.06 89 ILE A O 1
ATOM 716 N N . GLY A 1 90 ? 4.079 15.030 4.790 1.00 69.31 90 GLY A N 1
ATOM 717 C CA . GLY A 1 90 ? 2.798 14.606 5.357 1.00 69.31 90 GLY A CA 1
ATOM 718 C C . GLY A 1 90 ? 1.962 15.733 5.956 1.00 69.31 90 GLY A C 1
ATOM 719 O O . GLY A 1 90 ? 1.213 15.474 6.889 1.00 69.31 90 GLY A O 1
ATOM 720 N N . LEU A 1 91 ? 2.088 16.975 5.474 1.00 67.31 91 LEU A N 1
ATOM 721 C CA . LEU A 1 91 ? 1.117 18.024 5.813 1.00 67.31 91 LEU A CA 1
ATOM 722 C C . LEU A 1 91 ? -0.285 17.541 5.397 1.00 67.31 91 LEU A C 1
ATOM 724 O O . LEU A 1 91 ? -0.487 17.196 4.237 1.00 67.31 91 LEU A O 1
ATOM 728 N N . GLY A 1 92 ? -1.209 17.435 6.356 1.00 65.06 92 GLY A N 1
ATOM 729 C CA . GLY A 1 92 ? -2.550 16.871 6.134 1.00 65.06 92 GLY A CA 1
ATOM 730 C C . GLY A 1 92 ? -2.611 15.340 6.023 1.00 65.06 92 GLY A C 1
ATOM 731 O O . GLY A 1 92 ? -3.639 14.799 5.635 1.00 65.06 92 GLY A O 1
ATOM 732 N N . LYS A 1 93 ? -1.526 14.615 6.334 1.00 76.75 93 LYS A N 1
ATOM 733 C CA . LYS A 1 93 ? -1.526 13.146 6.425 1.00 76.75 93 LYS A CA 1
ATOM 734 C C . LYS A 1 93 ? -1.352 12.719 7.878 1.00 76.75 93 LYS A C 1
ATOM 736 O O . LYS A 1 93 ? -0.600 13.342 8.627 1.00 76.75 93 LYS A O 1
ATOM 741 N N . CYS A 1 94 ? -1.975 11.605 8.253 1.00 89.50 94 CYS A N 1
ATOM 742 C CA . CYS A 1 94 ? -1.772 11.009 9.570 1.00 89.50 94 CYS A CA 1
ATOM 743 C C . CYS A 1 94 ? -0.301 10.615 9.785 1.00 89.50 94 CYS A C 1
ATOM 745 O O . CYS A 1 94 ? 0.433 10.363 8.821 1.00 89.50 94 CYS A O 1
ATOM 747 N N . ASP A 1 95 ? 0.154 10.546 11.034 1.00 93.88 95 ASP A N 1
ATOM 748 C CA . ASP A 1 95 ? 1.490 10.036 11.344 1.00 93.88 95 ASP A CA 1
ATOM 749 C C . ASP A 1 95 ? 1.552 8.495 11.294 1.00 93.88 95 ASP A C 1
ATOM 751 O O . ASP A 1 95 ? 0.587 7.822 10.920 1.00 93.88 95 ASP A O 1
ATOM 755 N N . ALA A 1 96 ? 2.729 7.938 11.591 1.00 95.50 96 ALA A N 1
ATOM 756 C CA . ALA A 1 96 ? 2.964 6.499 11.537 1.00 95.50 96 ALA A CA 1
ATOM 757 C C . ALA A 1 96 ? 2.129 5.727 12.567 1.00 95.50 96 ALA A C 1
ATOM 759 O O . ALA A 1 96 ? 1.569 4.685 12.237 1.00 95.50 96 ALA A O 1
ATOM 760 N N . GLU A 1 97 ? 2.025 6.236 13.795 1.00 96.56 97 GLU A N 1
ATOM 761 C CA . GLU A 1 97 ? 1.290 5.570 14.870 1.00 96.56 97 GLU A CA 1
ATOM 762 C C . GLU A 1 97 ? -0.210 5.558 14.575 1.00 96.56 97 GLU A C 1
ATOM 764 O O . GLU A 1 97 ? -0.845 4.511 14.689 1.00 96.56 97 GLU A O 1
ATOM 769 N N . ALA A 1 98 ? -0.763 6.675 14.101 1.00 97.31 98 ALA A N 1
ATOM 770 C CA . ALA A 1 98 ? -2.151 6.761 13.670 1.00 97.31 98 ALA A CA 1
ATOM 771 C C . ALA A 1 98 ? -2.448 5.820 12.489 1.00 97.31 98 ALA A C 1
ATOM 773 O O . ALA A 1 98 ? -3.452 5.102 12.507 1.00 97.31 98 ALA A O 1
ATOM 774 N N . TRP A 1 99 ? -1.552 5.763 11.494 1.00 97.88 99 TRP A N 1
ATOM 775 C CA . TRP A 1 99 ? -1.688 4.862 10.344 1.00 97.88 99 TRP A CA 1
ATOM 776 C C . TRP A 1 99 ? -1.696 3.388 10.776 1.00 97.88 99 TRP A C 1
ATOM 778 O O . TRP A 1 99 ? -2.581 2.623 10.388 1.00 97.88 99 TRP A O 1
ATOM 788 N N . LEU A 1 100 ? -0.738 2.995 11.620 1.00 98.50 100 LEU A N 1
ATOM 789 C CA . LEU A 1 100 ? -0.605 1.626 12.121 1.00 98.50 100 LEU A CA 1
ATOM 790 C C . LEU A 1 100 ? -1.775 1.248 13.039 1.00 98.50 100 LEU A C 1
ATOM 792 O O . LEU A 1 100 ? -2.328 0.156 12.906 1.00 98.50 100 LEU A O 1
ATOM 796 N N . THR A 1 101 ? -2.213 2.167 13.905 1.00 98.62 101 THR A N 1
ATOM 797 C CA . THR A 1 101 ? -3.385 1.985 14.776 1.00 98.62 101 THR A CA 1
ATOM 798 C C . THR A 1 101 ? -4.640 1.730 13.952 1.00 98.62 101 THR A C 1
ATOM 800 O O . THR A 1 101 ? -5.360 0.775 14.229 1.00 98.62 101 THR A O 1
ATOM 803 N N . CYS A 1 102 ? -4.872 2.507 12.892 1.00 98.56 102 CYS A N 1
ATOM 804 C CA . CYS A 1 102 ? -5.972 2.280 11.956 1.00 98.56 102 CYS A CA 1
ATOM 805 C C . CYS A 1 102 ? -5.958 0.869 11.364 1.00 98.56 102 CYS A C 1
ATOM 807 O O . CYS A 1 102 ? -6.969 0.168 11.420 1.00 98.56 102 CYS A O 1
ATOM 809 N N . MET A 1 103 ? -4.813 0.415 10.855 1.00 98.50 103 MET A N 1
ATOM 810 C CA . MET A 1 103 ? -4.697 -0.939 10.311 1.00 98.50 103 MET A CA 1
ATOM 811 C C . MET A 1 103 ? -4.949 -2.020 11.366 1.00 98.50 103 MET A C 1
ATOM 813 O O . MET A 1 103 ? -5.677 -2.974 11.104 1.00 98.50 103 MET A O 1
ATOM 817 N N . TYR A 1 104 ? -4.429 -1.840 12.579 1.00 98.31 104 TYR A N 1
ATOM 818 C CA . TYR A 1 104 ? -4.662 -2.757 13.693 1.00 98.31 104 TYR A CA 1
ATOM 819 C C . TYR A 1 104 ? -6.134 -2.846 14.099 1.00 98.31 104 TYR A C 1
ATOM 821 O O . TYR A 1 104 ? -6.635 -3.946 14.336 1.00 98.31 104 TYR A O 1
ATOM 829 N N . VAL A 1 105 ? -6.855 -1.719 14.139 1.00 98.38 105 VAL A N 1
ATOM 830 C CA . VAL A 1 105 ? -8.300 -1.740 14.398 1.00 98.38 105 VAL A CA 1
ATOM 831 C C . VAL A 1 105 ? -9.011 -2.553 13.320 1.00 98.38 105 VAL A C 1
ATOM 833 O O . VAL A 1 105 ? -9.812 -3.423 13.662 1.00 98.38 105 VAL A O 1
ATOM 836 N N . ALA A 1 106 ? -8.679 -2.352 12.043 1.00 98.19 106 ALA A N 1
ATOM 837 C CA . ALA A 1 106 ? -9.262 -3.133 10.957 1.00 98.19 106 ALA A CA 1
ATOM 838 C C . ALA A 1 106 ? -8.980 -4.640 11.098 1.00 98.19 106 ALA A C 1
ATOM 840 O O . ALA A 1 106 ? -9.906 -5.450 11.007 1.00 98.19 106 ALA A O 1
ATOM 841 N N . HIS A 1 107 ? -7.735 -5.017 11.406 1.00 97.88 107 HIS A N 1
ATOM 842 C CA . HIS A 1 107 ? -7.337 -6.410 11.645 1.00 97.88 107 HIS A CA 1
ATOM 843 C C . HIS A 1 107 ? -8.107 -7.035 12.810 1.00 97.88 107 HIS A C 1
ATOM 845 O O . HIS A 1 107 ? -8.639 -8.133 12.673 1.00 97.88 107 HIS A O 1
ATOM 851 N N . SER A 1 108 ? -8.271 -6.307 13.917 1.00 95.69 108 SER A N 1
ATOM 852 C CA . SER A 1 108 ? -9.049 -6.770 15.078 1.00 95.69 108 SER A CA 1
ATOM 853 C C . SER A 1 108 ? -10.550 -6.939 14.802 1.00 95.69 108 SER A C 1
ATOM 855 O O . SER A 1 108 ? -11.273 -7.514 15.611 1.00 95.69 108 SER A O 1
ATOM 857 N N . LEU A 1 109 ? -11.040 -6.397 13.683 1.00 95.69 109 LEU A N 1
ATOM 858 C CA . LEU A 1 109 ? -12.416 -6.549 13.209 1.00 95.69 109 LEU A CA 1
ATOM 859 C C . LEU A 1 109 ? -12.544 -7.634 12.126 1.00 95.69 109 LEU A C 1
ATOM 861 O O . LEU A 1 109 ? -13.621 -7.765 11.541 1.00 95.69 109 LEU A O 1
ATOM 865 N N . GLY A 1 110 ? -11.471 -8.389 11.863 1.00 94.56 110 GLY A N 1
ATOM 866 C CA . GLY A 1 110 ? -11.416 -9.470 10.878 1.00 94.56 110 GLY A CA 1
ATOM 867 C C . GLY A 1 110 ? -11.156 -9.024 9.438 1.00 94.56 110 GLY A C 1
ATOM 868 O O . GLY A 1 110 ? -11.196 -9.846 8.527 1.00 94.56 110 GLY A O 1
ATOM 869 N N . MET A 1 111 ? -10.889 -7.736 9.198 1.00 96.69 111 MET A N 1
ATOM 870 C CA . MET A 1 111 ? -10.649 -7.224 7.847 1.00 96.69 111 MET A CA 1
ATOM 871 C C . MET A 1 111 ? -9.185 -7.399 7.444 1.00 96.69 111 MET A C 1
ATOM 873 O O . MET A 1 111 ? -8.275 -7.045 8.192 1.00 96.69 111 MET A O 1
ATOM 877 N N . PHE A 1 112 ? -8.945 -7.885 6.228 1.00 97.12 112 PHE A N 1
ATOM 878 C CA . PHE A 1 112 ? -7.609 -7.871 5.632 1.00 97.12 112 PHE A CA 1
ATOM 879 C C . PHE A 1 112 ? -7.249 -6.479 5.121 1.00 97.12 112 PHE A C 1
ATOM 881 O O . PHE A 1 112 ? -8.126 -5.677 4.798 1.00 97.12 112 PHE A O 1
ATOM 888 N N . THR A 1 113 ? -5.954 -6.186 5.017 1.00 97.75 113 THR A N 1
ATOM 889 C CA . THR A 1 113 ? -5.486 -4.901 4.483 1.00 97.75 113 THR A CA 1
ATOM 890 C C . THR A 1 113 ? -4.250 -5.065 3.600 1.00 97.75 113 THR A C 1
ATOM 892 O O . THR A 1 113 ? -3.655 -6.144 3.510 1.00 97.75 113 THR A O 1
ATOM 895 N N . SER A 1 114 ? -3.861 -3.989 2.922 1.00 97.00 114 SER A N 1
ATOM 896 C CA . SER A 1 114 ? -2.547 -3.860 2.289 1.00 97.00 114 SER A CA 1
ATOM 897 C C . SER A 1 114 ? -1.713 -2.799 3.007 1.00 97.00 114 SER A C 1
ATOM 899 O O . SER A 1 114 ? -2.252 -1.941 3.701 1.00 97.00 114 SER A O 1
ATOM 901 N N . ALA A 1 115 ? -0.395 -2.851 2.845 1.00 98.00 115 ALA A N 1
ATOM 902 C CA . ALA A 1 115 ? 0.535 -1.817 3.281 1.00 98.00 115 ALA A CA 1
ATOM 903 C C . ALA A 1 115 ? 1.241 -1.213 2.063 1.00 98.00 115 ALA A C 1
ATOM 905 O O . ALA A 1 115 ? 1.511 -1.910 1.082 1.00 98.00 115 ALA A O 1
ATOM 906 N N . THR A 1 116 ? 1.539 0.086 2.107 1.00 96.44 116 THR A N 1
ATOM 907 C CA . THR A 1 116 ? 2.271 0.752 1.024 1.00 96.44 116 THR A CA 1
ATOM 908 C C . THR A 1 116 ? 3.412 1.604 1.547 1.00 96.44 116 THR A C 1
ATOM 910 O O . THR A 1 116 ? 3.323 2.166 2.635 1.00 96.44 116 THR A O 1
ATOM 913 N N . MET A 1 117 ? 4.464 1.730 0.740 1.00 97.56 117 MET A N 1
ATOM 914 C CA . MET A 1 117 ? 5.596 2.614 1.007 1.00 97.56 117 MET A CA 1
ATOM 915 C C . MET A 1 117 ? 5.899 3.431 -0.245 1.00 97.56 117 MET A C 1
ATOM 917 O O . MET A 1 117 ? 6.377 2.875 -1.235 1.00 97.56 117 MET A O 1
ATOM 921 N N . MET A 1 118 ? 5.635 4.738 -0.214 1.00 95.06 118 MET A N 1
ATOM 922 C CA . MET A 1 118 ? 6.111 5.643 -1.264 1.00 95.06 118 MET A CA 1
ATOM 923 C C . MET A 1 118 ? 7.554 6.037 -0.962 1.00 95.06 118 MET A C 1
ATOM 925 O O . MET A 1 118 ? 7.861 6.429 0.161 1.00 95.06 118 MET A O 1
ATOM 929 N N . PHE A 1 119 ? 8.443 5.918 -1.942 1.00 96.69 119 PHE A N 1
ATOM 930 C CA . PHE A 1 119 ? 9.876 6.143 -1.750 1.00 96.69 119 PHE A CA 1
ATOM 931 C C . PHE A 1 119 ? 10.532 6.739 -2.999 1.00 96.69 119 PHE A C 1
ATOM 933 O O . PHE A 1 119 ? 9.915 6.838 -4.055 1.00 96.69 119 PHE A O 1
ATOM 940 N N . GLY A 1 120 ? 11.808 7.103 -2.899 1.00 96.00 120 GLY A N 1
ATOM 941 C CA . GLY A 1 120 ? 12.547 7.747 -3.981 1.00 96.00 120 GLY A CA 1
ATOM 942 C C . GLY A 1 120 ? 12.313 9.249 -4.000 1.00 96.00 120 GLY A C 1
ATOM 943 O O . GLY A 1 120 ? 12.073 9.824 -5.059 1.00 96.00 120 GLY A O 1
ATOM 944 N N . HIS A 1 121 ? 12.330 9.873 -2.823 1.00 95.62 121 HIS A N 1
ATOM 945 C CA . HIS A 1 121 ? 12.180 11.308 -2.665 1.00 95.62 121 HIS A CA 1
ATOM 946 C C . HIS A 1 121 ? 13.228 11.891 -1.708 1.00 95.62 121 HIS A C 1
ATOM 948 O O . HIS A 1 121 ? 14.386 11.990 -2.095 1.00 95.62 121 HIS A O 1
ATOM 954 N N . ILE A 1 122 ? 12.837 12.356 -0.516 1.00 96.94 122 ILE A N 1
ATOM 955 C CA . ILE A 1 122 ? 13.718 13.022 0.461 1.00 96.94 122 ILE A CA 1
ATOM 956 C C . ILE A 1 122 ? 14.343 12.084 1.510 1.00 96.94 122 ILE A C 1
ATOM 958 O O . ILE A 1 122 ? 15.133 12.527 2.341 1.00 96.94 122 ILE A O 1
ATOM 962 N N . GLU A 1 123 ? 13.921 10.823 1.540 1.00 97.94 123 GLU A N 1
ATOM 963 C CA . GLU A 1 123 ? 14.236 9.841 2.577 1.00 97.94 123 GLU A CA 1
ATOM 964 C C . GLU A 1 123 ? 15.590 9.164 2.346 1.00 97.94 123 GLU A C 1
ATOM 966 O O . GLU A 1 123 ? 16.059 9.035 1.209 1.00 97.94 123 GLU A O 1
ATOM 971 N N . GLY A 1 124 ? 16.201 8.682 3.426 1.00 97.81 124 GLY A N 1
ATOM 972 C CA . GLY A 1 124 ? 17.361 7.799 3.333 1.00 97.81 124 GLY A CA 1
ATOM 973 C C . GLY A 1 124 ? 16.980 6.322 3.262 1.00 97.81 124 GLY A C 1
ATOM 974 O O . GLY A 1 124 ? 15.842 5.929 3.529 1.00 97.81 124 GLY A O 1
ATOM 975 N N . VAL A 1 125 ? 17.954 5.465 2.952 1.00 97.38 125 VAL A N 1
ATOM 976 C CA . VAL A 1 125 ? 17.733 4.005 2.909 1.00 97.38 125 VAL A CA 1
ATOM 977 C C . VAL A 1 125 ? 17.274 3.462 4.268 1.00 97.38 125 VAL A C 1
ATOM 979 O O . VAL A 1 125 ? 16.366 2.630 4.317 1.00 97.38 125 VAL A O 1
ATOM 982 N N . ALA A 1 126 ? 17.841 3.958 5.374 1.00 98.38 126 ALA A N 1
ATOM 983 C CA . ALA A 1 126 ? 17.466 3.510 6.716 1.00 98.38 126 ALA A CA 1
ATOM 984 C C . ALA A 1 126 ? 15.997 3.825 7.059 1.00 98.38 126 ALA A C 1
ATOM 986 O O . ALA A 1 126 ? 15.352 3.014 7.719 1.00 98.38 126 ALA A O 1
ATOM 987 N N . ASP A 1 127 ? 15.424 4.911 6.524 1.00 98.62 127 ASP A N 1
ATOM 988 C CA . ASP A 1 127 ? 14.008 5.248 6.725 1.00 98.62 127 ASP A CA 1
ATOM 989 C C . ASP A 1 127 ? 13.072 4.235 6.046 1.00 98.62 127 ASP A C 1
ATOM 991 O O . ASP A 1 127 ? 11.994 3.936 6.566 1.00 98.62 127 ASP A O 1
ATOM 995 N N . ARG A 1 128 ? 13.481 3.680 4.894 1.00 98.50 128 ARG A N 1
ATOM 996 C CA . ARG A 1 128 ? 12.727 2.626 4.192 1.00 98.50 128 ARG A CA 1
ATOM 997 C C . ARG A 1 128 ? 12.743 1.319 4.980 1.00 98.50 128 ARG A C 1
ATOM 999 O O . ARG A 1 128 ? 11.713 0.659 5.102 1.00 98.50 128 ARG A O 1
ATOM 1006 N N . ILE A 1 129 ? 13.900 0.960 5.542 1.00 98.69 129 ILE A N 1
ATOM 1007 C CA . ILE A 1 129 ? 14.027 -0.216 6.412 1.00 98.69 129 ILE A CA 1
ATOM 1008 C C . ILE A 1 129 ? 13.195 -0.032 7.681 1.00 98.69 129 ILE A C 1
ATOM 1010 O O . ILE A 1 129 ? 12.438 -0.929 8.032 1.00 98.69 129 ILE A O 1
ATOM 1014 N N . HIS A 1 130 ? 13.268 1.138 8.318 1.00 98.75 130 HIS A N 1
ATOM 1015 C CA . HIS A 1 130 ? 12.435 1.482 9.468 1.00 98.75 130 HIS A CA 1
ATOM 1016 C C . HIS A 1 130 ? 10.936 1.355 9.145 1.00 98.75 130 HIS A C 1
ATOM 1018 O O . HIS A 1 130 ? 10.190 0.738 9.904 1.00 98.75 130 HIS A O 1
ATOM 1024 N N . HIS A 1 131 ? 10.491 1.865 7.989 1.00 98.75 131 HIS A N 1
ATOM 1025 C CA . HIS A 1 131 ? 9.104 1.711 7.550 1.00 98.75 131 HIS A CA 1
ATOM 1026 C C . HIS A 1 131 ? 8.705 0.229 7.464 1.00 98.75 131 HIS A C 1
ATOM 1028 O O . HIS A 1 131 ? 7.727 -0.183 8.087 1.00 98.75 131 HIS A O 1
ATOM 1034 N N . MET A 1 132 ? 9.472 -0.588 6.732 1.00 98.81 132 MET A N 1
ATOM 1035 C CA . MET A 1 132 ? 9.190 -2.023 6.594 1.00 98.81 132 MET A CA 1
ATOM 1036 C C . MET A 1 132 ? 9.257 -2.760 7.936 1.00 98.81 132 MET A C 1
ATOM 1038 O O . MET A 1 132 ? 8.465 -3.668 8.174 1.00 98.81 132 MET A O 1
ATOM 1042 N N . HIS A 1 133 ? 10.155 -2.352 8.834 1.00 98.75 133 HIS A N 1
ATOM 1043 C CA . HIS A 1 133 ? 10.266 -2.906 10.179 1.00 98.75 133 HIS A CA 1
ATOM 1044 C C . HIS A 1 133 ? 8.996 -2.693 10.998 1.00 98.75 133 HIS A C 1
ATOM 1046 O O . HIS A 1 133 ? 8.494 -3.657 11.572 1.00 98.75 133 HIS A O 1
ATOM 1052 N N . LEU A 1 134 ? 8.429 -1.484 10.989 1.00 98.69 134 LEU A N 1
ATOM 1053 C CA . LEU A 1 134 ? 7.173 -1.211 11.687 1.00 98.69 134 LEU A CA 1
ATOM 1054 C C . LEU A 1 134 ? 6.006 -2.020 11.112 1.00 98.69 134 LEU A C 1
ATOM 1056 O O . LEU A 1 134 ? 5.248 -2.613 11.878 1.00 98.69 134 LEU A O 1
ATOM 1060 N N . VAL A 1 135 ? 5.881 -2.108 9.781 1.00 98.69 135 VAL A N 1
ATOM 1061 C CA . VAL A 1 135 ? 4.838 -2.943 9.154 1.00 98.69 135 VAL A CA 1
ATOM 1062 C C . VAL A 1 135 ? 4.997 -4.406 9.581 1.00 98.69 135 VAL A C 1
ATOM 1064 O O . VAL A 1 135 ? 4.022 -5.023 10.012 1.00 98.69 135 VAL A O 1
ATOM 1067 N N . ARG A 1 136 ? 6.224 -4.944 9.535 1.00 98.62 136 ARG A N 1
ATOM 1068 C CA . ARG A 1 136 ? 6.529 -6.325 9.937 1.00 98.62 136 ARG A CA 1
ATOM 1069 C C . ARG A 1 136 ? 6.192 -6.593 11.402 1.00 98.62 136 ARG A C 1
ATOM 1071 O O . ARG A 1 136 ? 5.536 -7.583 11.696 1.00 98.62 136 ARG A O 1
ATOM 1078 N N . GLN A 1 137 ? 6.592 -5.703 12.310 1.00 98.50 137 GLN A N 1
ATOM 1079 C CA . GLN A 1 137 ? 6.315 -5.846 13.744 1.00 98.50 137 GLN A CA 1
ATOM 1080 C C . GLN A 1 137 ? 4.817 -5.825 14.054 1.00 98.50 137 GLN A C 1
ATOM 1082 O O . GLN A 1 137 ? 4.344 -6.568 14.913 1.00 98.50 137 GLN A O 1
ATOM 1087 N N . TRP A 1 138 ? 4.055 -4.973 13.369 1.00 98.31 138 TRP A N 1
ATOM 1088 C CA . TRP A 1 138 ? 2.610 -4.904 13.572 1.00 98.31 138 TRP A CA 1
ATOM 1089 C C . TRP A 1 138 ? 1.887 -6.105 12.968 1.00 98.31 138 TRP A C 1
ATOM 1091 O O . TRP A 1 138 ? 0.923 -6.575 13.566 1.00 98.31 138 TRP A O 1
ATOM 1101 N N . GLN A 1 139 ? 2.387 -6.645 11.854 1.00 98.06 139 GLN A N 1
ATOM 1102 C CA . GLN A 1 139 ? 1.945 -7.935 11.327 1.00 98.06 139 GLN A CA 1
ATOM 1103 C C . GLN A 1 139 ? 2.179 -9.059 12.352 1.00 98.06 139 GLN A C 1
ATOM 1105 O O . GLN A 1 139 ? 1.241 -9.784 12.674 1.00 98.06 139 GLN A O 1
ATOM 1110 N N . ASP A 1 140 ? 3.380 -9.163 12.935 1.00 98.06 140 ASP A N 1
ATOM 1111 C CA . ASP A 1 140 ? 3.676 -10.161 13.979 1.00 98.06 140 ASP A CA 1
ATOM 1112 C C . ASP A 1 140 ? 2.718 -10.024 15.167 1.00 98.06 140 ASP A C 1
ATOM 1114 O O . ASP A 1 140 ? 2.147 -11.009 15.636 1.00 98.06 140 ASP A O 1
ATOM 1118 N N . LYS A 1 141 ? 2.482 -8.785 15.619 1.00 95.75 141 LYS A N 1
ATOM 1119 C CA . LYS A 1 141 ? 1.546 -8.488 16.709 1.00 95.75 141 LYS A CA 1
ATOM 1120 C C . LYS A 1 141 ? 0.143 -9.033 16.423 1.00 95.75 141 LYS A C 1
ATOM 1122 O O . LYS A 1 141 ? -0.442 -9.645 17.315 1.00 95.75 141 LYS A O 1
ATOM 1127 N N . VAL A 1 142 ? -0.410 -8.816 15.225 1.00 95.12 142 VAL A N 1
ATOM 1128 C CA . VAL A 1 142 ? -1.778 -9.272 14.901 1.00 95.12 142 VAL A CA 1
ATOM 1129 C C . VAL A 1 142 ? -1.855 -10.773 14.640 1.00 95.12 142 VAL A C 1
ATOM 1131 O O . VAL A 1 142 ? -2.829 -11.397 15.051 1.00 95.12 142 VAL A O 1
ATOM 1134 N N . LEU A 1 143 ? -0.823 -11.376 14.043 1.00 93.50 143 LEU A N 1
ATOM 1135 C CA . LEU A 1 143 ? -0.767 -12.826 13.835 1.00 93.50 143 LEU A CA 1
ATOM 1136 C C . LEU A 1 143 ? -0.685 -13.582 15.169 1.00 93.50 143 LEU A C 1
ATOM 1138 O O . LEU A 1 143 ? -1.391 -14.572 15.353 1.00 93.50 143 LEU A O 1
ATOM 1142 N N . LEU A 1 144 ? 0.104 -13.084 16.129 1.00 91.31 144 LEU A N 1
ATOM 1143 C CA . LEU A 1 144 ? 0.153 -13.634 17.489 1.00 91.31 144 LEU A CA 1
ATOM 1144 C C . LEU A 1 144 ? -1.202 -13.510 18.199 1.00 91.31 144 LEU A C 1
ATOM 1146 O O . LEU A 1 144 ? -1.661 -14.471 18.812 1.00 91.31 144 LEU A O 1
ATOM 1150 N N . LYS A 1 145 ? -1.875 -12.358 18.075 1.00 88.50 145 LYS A N 1
ATOM 1151 C CA . LYS A 1 145 ? -3.220 -12.149 18.639 1.00 88.50 145 LYS A CA 1
ATOM 1152 C C . LYS A 1 145 ? -4.268 -13.076 18.024 1.00 88.50 145 LYS A C 1
ATOM 1154 O O . LYS A 1 145 ? -5.102 -13.603 18.756 1.00 88.50 145 LYS A O 1
ATOM 1159 N N . GLY A 1 146 ? -4.200 -13.302 16.713 1.00 82.69 146 GLY A N 1
ATOM 1160 C CA . GLY A 1 146 ? -5.041 -14.276 16.020 1.00 82.69 146 GLY A CA 1
ATOM 1161 C C . GLY A 1 146 ? -4.823 -15.695 16.545 1.00 82.69 146 GLY A C 1
ATOM 1162 O O . GLY A 1 146 ? -5.782 -16.355 16.929 1.00 82.69 146 GLY A O 1
ATOM 1163 N N . ALA A 1 147 ? -3.564 -16.127 16.671 1.00 81.44 147 ALA A N 1
ATOM 1164 C CA . ALA A 1 147 ? -3.227 -17.454 17.189 1.00 81.44 147 ALA A CA 1
ATOM 1165 C C . ALA A 1 147 ? -3.676 -17.672 18.650 1.00 81.44 147 ALA A C 1
ATOM 1167 O O . ALA A 1 147 ? -4.105 -18.770 19.004 1.00 81.44 147 ALA A O 1
ATOM 1168 N N . GLU A 1 148 ? -3.614 -16.636 19.498 1.00 81.81 148 GLU A N 1
ATOM 1169 C CA . GLU A 1 148 ? -4.157 -16.672 20.867 1.00 81.81 148 GLU A CA 1
ATOM 1170 C C . GLU A 1 148 ? -5.687 -16.869 20.880 1.00 81.81 148 GLU A C 1
ATOM 1172 O O . GLU A 1 148 ? -6.205 -17.578 21.744 1.00 81.81 148 GLU A O 1
ATOM 1177 N N . GLN A 1 149 ? -6.412 -16.261 19.932 1.00 69.56 149 GLN A N 1
ATOM 1178 C CA . GLN A 1 149 ? -7.876 -16.342 19.845 1.00 69.56 149 GLN A CA 1
ATOM 1179 C C . GLN A 1 149 ? -8.395 -17.612 19.168 1.00 69.56 149 GLN A C 1
ATOM 1181 O O . GLN A 1 149 ? -9.416 -18.136 19.602 1.00 69.56 149 GLN A O 1
ATOM 1186 N N . ASP A 1 150 ? -7.694 -18.165 18.178 1.00 59.59 150 ASP A N 1
ATOM 1187 C CA . ASP A 1 150 ? -8.080 -19.440 17.551 1.00 59.59 150 ASP A CA 1
ATOM 1188 C C . ASP A 1 150 ? -8.054 -20.610 18.558 1.00 59.59 150 ASP A C 1
ATOM 1190 O O . ASP A 1 150 ? -8.758 -21.609 18.396 1.00 59.59 150 ASP A O 1
ATOM 1194 N N . GLY A 1 151 ? -7.292 -20.468 19.650 1.00 55.12 151 GLY A N 1
ATOM 1195 C CA . GLY A 1 151 ? -7.315 -21.373 20.800 1.00 55.12 151 GLY A CA 1
ATOM 1196 C C . GLY A 1 151 ? -8.433 -21.103 21.821 1.00 55.12 151 GLY A C 1
ATOM 1197 O O . GLY A 1 151 ? -8.649 -21.930 22.709 1.00 55.12 151 GLY A O 1
ATOM 1198 N N . ALA A 1 152 ? -9.153 -19.977 21.726 1.00 50.59 152 ALA A N 1
ATOM 1199 C CA . ALA A 1 152 ? -10.098 -19.498 22.732 1.00 50.59 152 ALA A CA 1
ATOM 1200 C C . ALA A 1 152 ? -11.432 -19.001 22.126 1.00 50.59 152 ALA A C 1
ATOM 1202 O O . ALA A 1 152 ? -11.565 -17.870 21.673 1.00 50.59 152 ALA A O 1
ATOM 1203 N N . THR A 1 153 ? -12.470 -19.831 22.287 1.00 48.25 153 THR A N 1
ATOM 1204 C CA . THR A 1 153 ? -13.922 -19.576 22.116 1.00 48.25 153 THR A CA 1
ATOM 1205 C C . THR A 1 153 ? -14.507 -19.450 20.701 1.00 48.25 153 THR A C 1
ATOM 1207 O O . THR A 1 153 ? -14.189 -18.566 19.916 1.00 48.25 153 THR A O 1
ATOM 1210 N N . ALA A 1 154 ? -15.496 -20.311 20.428 1.00 49.28 154 ALA A N 1
ATOM 1211 C CA . ALA A 1 154 ? -16.374 -20.231 19.267 1.00 49.28 154 ALA A CA 1
ATOM 1212 C C . ALA A 1 154 ? -17.227 -18.947 19.311 1.00 49.28 154 ALA A C 1
ATOM 1214 O O . ALA A 1 154 ? -17.993 -18.752 20.255 1.00 49.28 154 ALA A O 1
ATOM 1215 N N . GLY A 1 155 ? -17.121 -18.097 18.282 1.00 54.19 155 GLY A N 1
ATOM 1216 C CA . GLY A 1 155 ? -18.048 -16.980 18.048 1.00 54.19 155 GLY A CA 1
ATOM 1217 C C . GLY A 1 155 ? -17.429 -15.602 17.780 1.00 54.19 155 GLY A C 1
ATOM 1218 O O . GLY A 1 155 ? -18.178 -14.699 17.411 1.00 54.19 155 GLY A O 1
ATOM 1219 N N . GLN A 1 156 ? -16.110 -15.412 17.925 1.00 56.66 156 GLN A N 1
ATOM 1220 C CA . GLN A 1 156 ? -15.429 -14.186 17.471 1.00 56.66 156 GLN A CA 1
ATOM 1221 C C . GLN A 1 156 ? -14.843 -14.368 16.058 1.00 56.66 156 GLN A C 1
ATOM 1223 O O . GLN A 1 156 ? -14.402 -15.471 15.731 1.00 56.66 156 GLN A O 1
ATOM 1228 N N . PRO A 1 157 ? -14.861 -13.329 15.198 1.00 58.78 157 PRO A N 1
ATOM 1229 C CA . PRO A 1 157 ? -14.207 -13.399 13.896 1.00 58.78 157 PRO A CA 1
ATOM 1230 C C . PRO A 1 157 ? -12.689 -13.517 14.076 1.00 58.78 157 PRO A C 1
ATOM 1232 O O . PRO A 1 157 ? -12.113 -12.819 14.909 1.00 58.78 157 PRO A O 1
ATOM 1235 N N . ALA A 1 158 ? -12.051 -14.372 13.272 1.00 81.62 158 ALA A N 1
ATOM 1236 C CA . ALA A 1 158 ? -10.595 -14.470 13.217 1.00 81.62 158 ALA A CA 1
ATOM 1237 C C . ALA A 1 158 ? -9.973 -13.106 12.881 1.00 81.62 158 ALA A C 1
ATOM 1239 O O . ALA A 1 158 ? -10.571 -12.304 12.156 1.00 81.62 158 ALA A O 1
ATOM 1240 N N . TRP A 1 159 ? -8.765 -12.844 13.383 1.00 92.25 159 TRP A N 1
ATOM 1241 C CA . TRP A 1 159 ? -8.056 -11.603 13.073 1.00 92.25 159 TRP A CA 1
ATOM 1242 C C . TRP A 1 159 ? -7.729 -11.513 11.581 1.00 92.25 159 TRP A C 1
ATOM 1244 O O . TRP A 1 159 ? -7.230 -12.453 10.957 1.00 92.25 159 TRP A O 1
ATOM 1254 N N . GLY A 1 160 ? -7.957 -10.328 11.021 1.00 95.06 160 GLY A N 1
ATOM 1255 C CA . GLY A 1 160 ? -7.371 -9.937 9.751 1.00 95.06 160 GLY A CA 1
ATOM 1256 C C . GLY A 1 160 ? -5.871 -9.665 9.891 1.00 95.06 160 GLY A C 1
ATOM 1257 O O . GLY A 1 160 ? -5.305 -9.704 10.981 1.00 95.06 160 GLY A O 1
ATOM 1258 N N . HIS A 1 161 ? -5.214 -9.395 8.769 1.00 96.94 161 HIS A N 1
ATOM 1259 C CA . HIS A 1 161 ? -3.785 -9.076 8.705 1.00 96.94 161 HIS A CA 1
ATOM 1260 C C . HIS A 1 161 ? -3.439 -8.442 7.349 1.00 96.94 161 HIS A C 1
ATOM 1262 O O . HIS A 1 161 ? -4.274 -8.402 6.434 1.00 96.94 161 HIS A O 1
ATOM 1268 N N . TYR A 1 162 ? -2.205 -7.958 7.191 1.00 97.94 162 TYR A N 1
ATOM 1269 C CA . TYR A 1 162 ? -1.708 -7.522 5.888 1.00 97.94 162 TYR A CA 1
ATOM 1270 C C . TYR A 1 162 ? -1.591 -8.715 4.943 1.00 97.94 162 TYR A C 1
ATOM 1272 O O . TYR A 1 162 ? -0.891 -9.686 5.233 1.00 97.94 162 TYR A O 1
ATOM 1280 N N . LYS A 1 163 ? -2.235 -8.625 3.781 1.00 96.50 163 LYS A N 1
ATOM 1281 C CA . LYS A 1 163 ? -2.081 -9.602 2.695 1.00 96.50 163 LYS A CA 1
ATOM 1282 C C . LYS A 1 163 ? -0.994 -9.213 1.704 1.00 96.50 163 LYS A C 1
ATOM 1284 O O . LYS A 1 163 ? -0.405 -10.089 1.072 1.00 96.50 163 LYS A O 1
ATOM 1289 N N . ALA A 1 164 ? -0.733 -7.914 1.575 1.00 97.44 164 ALA A N 1
ATOM 1290 C CA . ALA A 1 164 ? 0.150 -7.385 0.552 1.00 97.44 164 ALA A CA 1
ATOM 1291 C C . ALA A 1 164 ? 0.953 -6.178 1.019 1.00 97.44 164 ALA A C 1
ATOM 1293 O O . ALA A 1 164 ? 0.446 -5.342 1.769 1.00 97.44 164 ALA A O 1
ATOM 1294 N N . PHE A 1 165 ? 2.165 -6.055 0.487 1.00 98.38 165 PHE A N 1
ATOM 1295 C CA . PHE A 1 165 ? 2.982 -4.853 0.563 1.00 98.38 165 PHE A CA 1
ATOM 1296 C C . PHE A 1 165 ? 3.332 -4.356 -0.843 1.00 98.38 165 PHE A C 1
ATOM 1298 O O . PHE A 1 165 ? 3.716 -5.141 -1.714 1.00 98.38 165 PHE A O 1
ATOM 1305 N N . ILE A 1 166 ? 3.205 -3.047 -1.070 1.00 96.88 166 ILE A N 1
ATOM 1306 C CA . ILE A 1 166 ? 3.504 -2.420 -2.360 1.00 96.88 166 ILE A CA 1
ATOM 1307 C C . ILE A 1 166 ? 4.425 -1.213 -2.163 1.00 96.88 166 ILE A C 1
ATOM 1309 O O . ILE A 1 166 ? 4.086 -0.260 -1.459 1.00 96.88 166 ILE A O 1
ATOM 1313 N N . SER A 1 167 ? 5.589 -1.240 -2.811 1.00 95.81 167 SER A N 1
ATOM 1314 C CA . SER A 1 167 ? 6.542 -0.131 -2.815 1.00 95.81 167 SER A CA 1
ATOM 1315 C C . SER A 1 167 ? 6.348 0.737 -4.059 1.00 95.81 167 SER A C 1
ATOM 1317 O O . SER A 1 167 ? 6.536 0.292 -5.191 1.00 95.81 167 SER A O 1
ATOM 1319 N N . TRP A 1 168 ? 5.976 1.997 -3.864 1.00 92.00 168 TRP A N 1
ATOM 1320 C CA . TRP A 1 168 ? 5.677 2.940 -4.937 1.00 92.00 168 TRP A CA 1
ATOM 1321 C C . TRP A 1 168 ? 6.816 3.945 -5.111 1.00 92.00 168 TRP A C 1
ATOM 1323 O O . TRP A 1 168 ? 7.037 4.781 -4.235 1.00 92.00 168 TRP A O 1
ATOM 1333 N N . PRO A 1 169 ? 7.535 3.921 -6.241 1.00 93.50 169 PRO A N 1
ATOM 1334 C CA . PRO A 1 169 ? 8.414 5.023 -6.601 1.00 93.50 169 PRO A CA 1
ATOM 1335 C C . PRO A 1 169 ? 7.613 6.317 -6.746 1.00 93.50 169 PRO A C 1
ATOM 1337 O O . PRO A 1 169 ? 6.605 6.359 -7.459 1.00 93.50 169 PRO A O 1
ATOM 1340 N N . PHE A 1 170 ? 8.068 7.363 -6.070 1.00 93.81 170 PHE A N 1
ATOM 1341 C CA . PHE A 1 170 ? 7.502 8.702 -6.118 1.00 93.81 170 PHE A CA 1
ATOM 1342 C C . PHE A 1 170 ? 7.473 9.237 -7.556 1.00 93.81 170 PHE A C 1
ATOM 1344 O O . PHE A 1 170 ? 8.470 9.160 -8.273 1.00 93.81 170 PHE A O 1
ATOM 1351 N N . GLN A 1 171 ? 6.326 9.792 -7.957 1.00 90.56 171 GLN A N 1
ATOM 1352 C CA . GLN A 1 171 ? 6.142 10.487 -9.233 1.00 90.56 171 GLN A CA 1
ATOM 1353 C C . GLN A 1 171 ? 6.164 11.993 -8.978 1.00 90.56 171 GLN A C 1
ATOM 1355 O O . GLN A 1 171 ? 5.480 12.487 -8.080 1.00 90.56 171 GLN A O 1
ATOM 1360 N N . ARG A 1 172 ? 6.998 12.725 -9.719 1.00 88.38 172 ARG A N 1
ATOM 1361 C CA . ARG A 1 172 ? 7.318 14.122 -9.386 1.00 88.38 172 ARG A CA 1
ATOM 1362 C C . ARG A 1 172 ? 6.327 15.108 -9.992 1.00 88.38 172 ARG A C 1
ATOM 1364 O O . ARG A 1 172 ? 6.119 16.188 -9.434 1.00 88.38 172 ARG A O 1
ATOM 1371 N N . GLU A 1 173 ? 5.764 14.770 -11.141 1.00 87.00 173 GLU A N 1
ATOM 1372 C CA . GLU A 1 173 ? 4.965 15.650 -11.975 1.00 87.00 173 GLU A CA 1
ATOM 1373 C C . GLU A 1 173 ? 3.717 16.105 -11.209 1.00 87.00 173 GLU A C 1
ATOM 1375 O O . GLU A 1 173 ? 3.070 15.330 -10.515 1.00 87.00 173 GLU A O 1
ATOM 1380 N N . ASN A 1 174 ? 3.401 17.399 -11.297 1.00 84.62 174 ASN A N 1
ATOM 1381 C CA . ASN A 1 174 ? 2.257 18.031 -10.624 1.00 84.62 174 ASN A CA 1
ATOM 1382 C C . ASN A 1 174 ? 2.246 17.958 -9.083 1.00 84.62 174 ASN A C 1
ATOM 1384 O O . ASN A 1 174 ? 1.232 18.282 -8.470 1.00 84.62 174 ASN A O 1
ATOM 1388 N N . THR A 1 175 ? 3.363 17.620 -8.431 1.00 83.75 175 THR A N 1
ATOM 1389 C CA . THR A 1 175 ? 3.441 17.592 -6.960 1.00 83.75 175 THR A CA 1
ATOM 1390 C C . THR A 1 175 ? 4.259 18.762 -6.392 1.00 83.75 175 THR A C 1
ATOM 1392 O O . THR A 1 175 ? 5.247 19.193 -7.000 1.00 83.75 175 THR A O 1
ATOM 1395 N N . PRO A 1 176 ? 3.933 19.273 -5.186 1.00 85.81 176 PRO A N 1
ATOM 1396 C CA . PRO A 1 176 ? 4.775 20.249 -4.495 1.00 85.81 176 PRO A CA 1
ATOM 1397 C C . PRO A 1 176 ? 6.211 19.767 -4.260 1.00 85.81 176 PRO A C 1
ATOM 1399 O O . PRO A 1 176 ? 7.156 20.547 -4.388 1.00 85.81 176 PRO A O 1
ATOM 1402 N N . LEU A 1 177 ? 6.370 18.477 -3.948 1.00 89.12 177 LEU A N 1
ATOM 1403 C CA . LEU A 1 177 ? 7.659 17.849 -3.665 1.00 89.12 177 LEU A CA 1
ATOM 1404 C C . LEU A 1 177 ? 8.535 17.721 -4.922 1.00 89.12 177 LEU A C 1
ATOM 1406 O O . LEU A 1 177 ? 9.752 17.878 -4.843 1.00 89.12 177 LEU A O 1
ATOM 1410 N N . GLY A 1 178 ? 7.926 17.532 -6.095 1.00 88.81 178 GLY A N 1
ATOM 1411 C CA . GLY A 1 178 ? 8.629 17.433 -7.376 1.00 88.81 178 GLY A CA 1
ATOM 1412 C C . GLY A 1 178 ? 9.328 18.718 -7.833 1.00 88.81 178 GLY A C 1
ATOM 1413 O O . GLY A 1 178 ? 10.153 18.668 -8.750 1.00 88.81 178 GLY A O 1
ATOM 1414 N N . ARG A 1 179 ? 9.040 19.857 -7.179 1.00 91.06 179 ARG A N 1
ATOM 1415 C CA . ARG A 1 179 ? 9.703 21.156 -7.407 1.00 91.06 179 ARG A CA 1
ATOM 1416 C C . ARG A 1 179 ? 11.084 21.266 -6.754 1.00 91.06 179 ARG A C 1
ATOM 1418 O O . ARG A 1 179 ? 11.806 22.223 -7.029 1.00 91.06 179 ARG A O 1
ATOM 1425 N N . LEU A 1 180 ? 11.446 20.337 -5.867 1.00 92.31 180 LEU A N 1
ATOM 1426 C CA . LEU A 1 180 ? 12.769 20.316 -5.246 1.00 92.31 180 LEU A CA 1
ATOM 1427 C C . LEU A 1 180 ? 13.860 20.002 -6.279 1.00 92.31 180 LEU A C 1
ATOM 1429 O O . LEU A 1 180 ? 13.634 19.291 -7.258 1.00 92.31 180 LEU A O 1
ATOM 1433 N N . LYS A 1 181 ? 15.069 20.521 -6.042 1.00 92.19 181 LYS A N 1
ATOM 1434 C CA . LYS A 1 181 ? 16.226 20.246 -6.903 1.00 92.19 181 LYS A CA 1
ATOM 1435 C C . LYS A 1 181 ? 16.726 18.823 -6.678 1.00 92.19 181 LYS A C 1
ATOM 1437 O O . LYS A 1 181 ? 16.921 18.411 -5.532 1.00 92.19 181 LYS A O 1
ATOM 1442 N N . GLU A 1 182 ? 16.996 18.109 -7.764 1.00 91.62 182 GLU A N 1
ATOM 1443 C CA . GLU A 1 182 ? 17.597 16.777 -7.700 1.00 91.62 182 GLU A CA 1
ATOM 1444 C C . GLU A 1 182 ? 19.011 16.832 -7.117 1.00 91.62 182 GLU A C 1
ATOM 1446 O O . GLU A 1 182 ? 19.766 17.777 -7.353 1.00 91.62 182 GLU A O 1
ATOM 1451 N N . TRP A 1 183 ? 19.344 15.842 -6.297 1.00 91.50 183 TRP A N 1
ATOM 1452 C CA . TRP A 1 183 ? 20.669 15.654 -5.721 1.00 91.50 183 TRP A CA 1
ATOM 1453 C C . TRP A 1 183 ? 21.597 14.921 -6.688 1.00 91.50 183 TRP A C 1
ATOM 1455 O O . TRP A 1 183 ? 21.168 13.988 -7.363 1.00 91.50 183 TRP A O 1
ATOM 1465 N N . GLY A 1 184 ? 22.875 15.303 -6.715 1.00 85.12 184 GLY A N 1
ATOM 1466 C CA . GLY A 1 184 ? 23.906 14.640 -7.520 1.00 85.12 184 GLY A CA 1
ATOM 1467 C C . GLY A 1 184 ? 24.078 15.231 -8.920 1.00 85.12 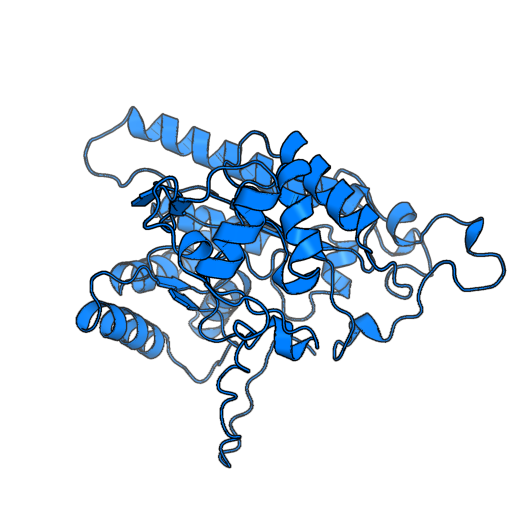184 GLY A C 1
ATOM 1468 O O . GLY A 1 184 ? 24.952 14.793 -9.661 1.00 85.12 184 GLY A O 1
ATOM 1469 N N . MET A 1 185 ? 23.285 16.249 -9.268 1.00 80.88 185 MET A N 1
ATOM 1470 C CA . MET A 1 185 ? 23.393 16.987 -10.533 1.00 80.88 185 MET A CA 1
ATOM 1471 C C . MET A 1 185 ? 24.158 18.312 -10.374 1.00 80.88 185 MET A C 1
ATOM 1473 O O . MET A 1 185 ? 24.496 18.951 -11.371 1.00 80.88 185 MET A O 1
ATOM 1477 N N . GLY A 1 186 ? 24.418 18.753 -9.136 1.00 77.50 186 GLY A N 1
ATOM 1478 C CA . GLY A 1 186 ? 25.199 19.953 -8.841 1.00 77.50 186 GLY A CA 1
ATOM 1479 C C . GLY A 1 186 ? 26.715 19.697 -8.803 1.00 77.50 186 GLY A C 1
ATOM 1480 O O . GLY A 1 186 ? 27.146 18.576 -8.516 1.00 77.50 186 GLY A O 1
ATOM 1481 N N . PRO A 1 187 ? 27.554 20.721 -9.052 1.00 75.25 187 PRO A N 1
ATOM 1482 C CA . PRO A 1 187 ? 29.006 20.594 -8.932 1.00 75.25 187 PRO A CA 1
ATOM 1483 C C . PRO A 1 187 ? 29.417 20.149 -7.519 1.00 75.25 187 PRO A C 1
ATOM 1485 O O . PRO A 1 187 ? 29.069 20.809 -6.546 1.00 75.25 187 PRO A O 1
ATOM 1488 N N . GLY A 1 188 ? 30.165 19.046 -7.411 1.00 77.31 188 GLY A N 1
ATOM 1489 C CA . GLY A 1 188 ? 30.687 18.521 -6.138 1.00 77.31 188 GLY A CA 1
ATOM 1490 C C . GLY A 1 188 ? 29.764 17.554 -5.383 1.00 77.31 188 GLY A C 1
ATOM 1491 O O . GLY A 1 188 ? 30.242 16.819 -4.527 1.00 77.31 188 GLY A O 1
ATOM 1492 N N . GLU A 1 189 ? 28.482 17.455 -5.747 1.00 82.44 189 GLU A N 1
ATOM 1493 C CA . GLU A 1 189 ? 27.497 16.670 -4.978 1.00 82.44 189 GLU A CA 1
ATOM 1494 C C . GLU A 1 189 ? 27.663 15.153 -5.109 1.00 82.44 189 GLU A C 1
ATOM 1496 O O . GLU A 1 189 ? 27.310 14.413 -4.196 1.00 82.44 189 GLU A O 1
ATOM 1501 N N . MET A 1 190 ? 28.215 14.663 -6.225 1.00 76.88 190 MET A N 1
ATOM 1502 C CA . MET A 1 190 ? 28.444 13.222 -6.416 1.00 76.88 190 MET A CA 1
ATOM 1503 C C . MET A 1 190 ? 29.460 12.626 -5.425 1.00 76.88 190 MET A C 1
ATOM 1505 O O . MET A 1 190 ? 29.525 11.406 -5.296 1.00 76.88 190 MET A O 1
ATOM 1509 N N . GLY A 1 191 ? 30.248 13.460 -4.738 1.00 81.44 191 GLY A N 1
ATOM 1510 C CA . GLY A 1 191 ? 31.188 13.032 -3.698 1.00 81.44 191 GLY A CA 1
ATOM 1511 C C . GLY A 1 191 ? 30.638 13.119 -2.272 1.00 81.44 191 GLY A C 1
ATOM 1512 O O . GLY A 1 191 ? 31.322 12.699 -1.341 1.00 81.44 191 GLY A O 1
ATOM 1513 N N . GLU A 1 192 ? 29.434 13.661 -2.086 1.00 90.06 192 GLU A N 1
ATOM 1514 C CA . GLU A 1 192 ? 28.841 13.903 -0.772 1.00 90.06 192 GLU A CA 1
ATOM 1515 C C . GLU A 1 192 ? 27.722 12.904 -0.460 1.00 90.06 192 GLU A C 1
ATOM 1517 O O . GLU A 1 192 ? 27.016 12.405 -1.344 1.00 90.06 192 GLU A O 1
ATOM 1522 N N . ALA A 1 193 ? 27.539 12.617 0.830 1.00 92.62 193 ALA A N 1
ATOM 1523 C CA . ALA A 1 193 ? 26.427 11.797 1.284 1.00 92.62 193 ALA A CA 1
ATOM 1524 C C . ALA A 1 193 ? 25.098 12.504 0.990 1.00 92.62 193 ALA A C 1
ATOM 1526 O O . ALA A 1 193 ? 24.941 13.700 1.234 1.00 92.62 193 ALA A O 1
ATOM 1527 N N . TYR A 1 194 ? 24.117 11.751 0.495 1.00 95.56 194 TYR A N 1
ATOM 1528 C CA . TYR A 1 194 ? 22.783 12.294 0.280 1.00 95.56 194 TYR A CA 1
ATOM 1529 C C . TYR A 1 194 ? 22.184 12.777 1.616 1.00 95.56 194 TYR A C 1
ATOM 1531 O O . TYR A 1 194 ? 22.188 12.002 2.575 1.00 95.56 194 TYR A O 1
ATOM 1539 N N . PRO A 1 195 ? 21.602 13.993 1.701 1.00 96.50 195 PRO A N 1
ATOM 1540 C CA . PRO A 1 195 ? 21.042 14.520 2.948 1.00 96.50 195 PRO A CA 1
ATOM 1541 C C . PRO A 1 195 ? 20.061 13.578 3.653 1.00 96.50 195 PRO A C 1
ATOM 1543 O O . PRO A 1 195 ? 20.045 13.512 4.880 1.00 96.50 195 PRO A O 1
ATOM 1546 N N . GLY A 1 196 ? 19.251 12.840 2.885 1.00 97.38 196 GLY A N 1
ATOM 1547 C CA . GLY A 1 196 ? 18.334 11.840 3.430 1.00 97.38 196 GLY A CA 1
ATOM 1548 C C . GLY A 1 196 ? 19.057 10.686 4.121 1.00 97.38 196 GLY A C 1
ATOM 1549 O O . GLY A 1 196 ? 18.630 10.275 5.190 1.00 97.38 196 GLY A O 1
ATOM 1550 N N . ASP A 1 197 ? 20.182 10.211 3.577 1.00 97.25 197 ASP A N 1
ATOM 1551 C CA . ASP A 1 197 ? 20.961 9.125 4.191 1.00 97.25 197 ASP A CA 1
ATOM 1552 C C . ASP A 1 197 ? 21.694 9.577 5.461 1.00 97.25 197 ASP A C 1
ATOM 1554 O O . ASP A 1 197 ? 21.896 8.769 6.359 1.00 97.25 197 ASP A O 1
ATOM 1558 N N . VAL A 1 198 ? 22.062 10.860 5.558 1.00 97.44 198 VAL A N 1
ATOM 1559 C CA . VAL A 1 198 ? 22.660 11.435 6.777 1.00 97.44 198 VAL A CA 1
ATOM 1560 C C . VAL A 1 198 ? 21.629 11.541 7.904 1.00 97.44 198 VAL A C 1
ATOM 1562 O O . VAL A 1 198 ? 21.947 11.301 9.067 1.00 97.44 198 VAL A O 1
ATOM 1565 N N . VAL A 1 199 ? 20.390 11.914 7.569 1.00 98.19 199 VAL A N 1
ATOM 1566 C CA . VAL A 1 199 ? 19.306 12.074 8.550 1.00 98.19 199 VAL A CA 1
ATOM 1567 C C . VAL A 1 199 ? 18.713 10.733 8.972 1.00 98.19 199 VAL A C 1
ATOM 1569 O O . VAL A 1 199 ? 18.343 10.584 10.136 1.00 98.19 199 VAL A O 1
ATOM 1572 N N . ALA A 1 200 ? 18.597 9.779 8.052 1.00 98.19 200 ALA A N 1
ATOM 1573 C CA . ALA A 1 200 ? 17.894 8.527 8.286 1.00 98.19 200 ALA A CA 1
ATOM 1574 C C . ALA A 1 200 ? 18.561 7.668 9.370 1.00 98.19 200 ALA A C 1
ATOM 1576 O O . ALA A 1 200 ? 19.772 7.458 9.367 1.00 98.19 200 ALA A O 1
ATOM 1577 N N . GLN A 1 201 ? 17.745 7.114 10.266 1.00 97.81 201 GLN A N 1
ATOM 1578 C CA . GLN A 1 201 ? 18.170 6.181 11.313 1.00 97.81 201 GLN A CA 1
ATOM 1579 C C . GLN A 1 201 ? 17.274 4.943 11.282 1.00 97.81 201 GLN A C 1
ATOM 1581 O O . GLN A 1 201 ? 16.083 5.043 10.984 1.00 97.81 201 GLN A O 1
ATOM 1586 N N . LEU A 1 202 ? 17.834 3.767 11.585 1.00 97.00 202 LEU A N 1
ATOM 1587 C CA . LEU A 1 202 ? 17.107 2.488 11.500 1.00 97.00 202 LEU A CA 1
ATOM 1588 C C . LEU A 1 202 ? 15.932 2.384 12.485 1.00 97.00 202 LEU A C 1
ATOM 1590 O O . LEU A 1 202 ? 14.992 1.635 12.237 1.00 97.00 202 LEU A O 1
ATOM 1594 N N . ASP A 1 203 ? 15.977 3.139 13.578 1.00 96.38 203 ASP A N 1
ATOM 1595 C CA . ASP A 1 203 ? 14.915 3.248 14.582 1.00 96.38 203 ASP A CA 1
ATOM 1596 C C . ASP A 1 203 ? 13.946 4.417 14.309 1.00 96.38 203 ASP A C 1
ATOM 1598 O O . ASP A 1 203 ? 13.078 4.711 15.127 1.00 96.38 203 ASP A O 1
ATOM 1602 N N . GLY A 1 204 ? 14.107 5.119 13.179 1.00 95.94 204 GLY A N 1
ATOM 1603 C CA . GLY A 1 204 ? 13.274 6.261 12.803 1.00 95.94 204 GLY A CA 1
ATOM 1604 C C . GLY A 1 204 ? 13.511 7.531 13.628 1.00 95.94 204 GLY A C 1
ATOM 1605 O O . GLY A 1 204 ? 12.770 8.503 13.449 1.00 95.94 204 GLY A O 1
ATOM 1606 N N . SER A 1 205 ? 14.534 7.554 14.495 1.00 96.12 205 SER A N 1
ATOM 1607 C CA . SER A 1 205 ? 14.870 8.685 15.378 1.00 96.12 205 SER A CA 1
ATOM 1608 C C . SER A 1 205 ? 15.553 9.861 14.671 1.00 96.12 205 SER A C 1
ATOM 1610 O O . SER A 1 205 ? 15.810 10.893 15.295 1.00 96.12 205 SER A O 1
ATOM 1612 N N . GLY A 1 206 ? 15.818 9.724 13.368 1.00 96.19 206 GLY A N 1
ATOM 1613 C CA . GLY A 1 206 ? 16.450 10.741 12.539 1.00 96.19 206 GLY A CA 1
ATOM 1614 C C . GLY A 1 206 ? 15.832 12.127 12.715 1.00 96.19 206 GLY A C 1
ATOM 1615 O O . GLY A 1 206 ? 14.606 12.285 12.746 1.00 96.19 206 GLY A O 1
ATOM 1616 N N . ASP A 1 207 ? 16.686 13.150 12.799 1.00 95.31 207 ASP A N 1
ATOM 1617 C CA . ASP A 1 207 ? 16.259 14.538 12.933 1.00 95.31 207 ASP A CA 1
ATOM 1618 C C . ASP A 1 207 ? 16.770 15.412 11.787 1.00 95.31 207 ASP A C 1
ATOM 1620 O O . ASP A 1 207 ? 17.916 15.322 11.352 1.00 95.31 207 ASP A O 1
ATOM 1624 N N . LYS A 1 208 ? 15.907 16.318 11.314 1.00 94.44 208 LYS A N 1
ATOM 1625 C CA . LYS A 1 208 ? 16.220 17.215 10.193 1.00 94.44 208 LYS A CA 1
ATOM 1626 C C . LYS A 1 208 ? 17.443 18.105 10.456 1.00 94.44 208 LYS A C 1
ATOM 1628 O O . LYS A 1 208 ? 18.025 18.605 9.503 1.00 94.44 208 LYS A O 1
ATOM 1633 N N . SER A 1 209 ? 17.793 18.361 11.720 1.00 95.56 209 SER A N 1
ATOM 1634 C CA . SER A 1 209 ? 18.949 19.186 12.092 1.00 95.56 209 SER A CA 1
ATOM 1635 C C . SER A 1 209 ? 20.290 18.529 11.766 1.00 95.56 209 SER A C 1
ATOM 1637 O O . SER A 1 209 ? 21.290 19.238 11.688 1.00 95.56 209 SER A O 1
ATOM 1639 N N . LEU A 1 210 ? 20.312 17.217 11.502 1.00 96.38 210 LEU A N 1
ATOM 1640 C CA . LEU A 1 210 ? 21.526 16.485 11.138 1.00 96.38 2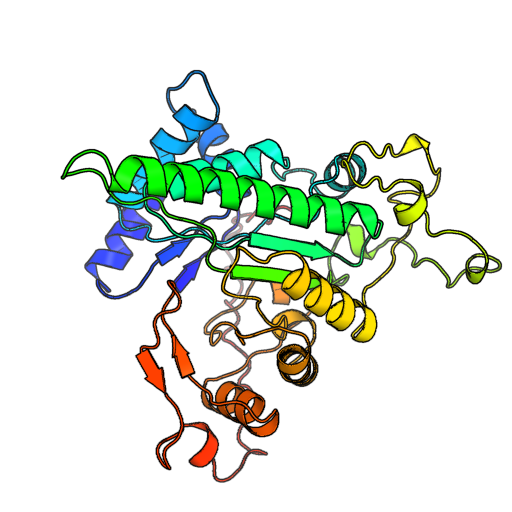10 LEU A CA 1
ATOM 1641 C C . LEU A 1 210 ? 22.068 16.877 9.755 1.00 96.38 210 LEU A C 1
ATOM 1643 O O . LEU A 1 210 ? 23.247 16.659 9.488 1.00 96.38 210 LEU A O 1
ATOM 1647 N N . HIS A 1 211 ? 21.246 17.467 8.875 1.00 96.25 211 HIS A N 1
ATOM 1648 C CA . HIS A 1 211 ? 21.720 17.961 7.583 1.00 96.25 211 HIS A CA 1
ATOM 1649 C C . HIS A 1 211 ? 20.922 19.183 7.082 1.00 96.25 211 HIS A C 1
ATOM 1651 O O . HIS A 1 211 ? 19.704 19.090 6.910 1.00 96.25 211 HIS A O 1
ATOM 1657 N N . PRO A 1 212 ? 21.567 20.321 6.746 1.00 94.44 212 PRO A N 1
ATOM 1658 C CA . PRO A 1 212 ? 20.872 21.568 6.388 1.00 94.44 212 PRO A CA 1
ATOM 1659 C C . PRO A 1 212 ? 20.030 21.480 5.101 1.00 94.44 212 PRO A C 1
ATOM 1661 O O . PRO A 1 212 ? 19.017 22.171 4.966 1.00 94.44 212 PRO A O 1
ATOM 1664 N N . GLU A 1 213 ? 20.426 20.611 4.169 1.00 94.25 213 GLU A N 1
ATOM 1665 C CA . GLU A 1 213 ? 19.728 20.384 2.893 1.00 94.25 213 GLU A CA 1
ATOM 1666 C C . GLU A 1 213 ? 18.627 19.304 2.960 1.00 94.25 213 GLU A C 1
ATOM 1668 O O . GLU A 1 213 ? 17.959 19.030 1.956 1.00 94.25 213 GLU A O 1
ATOM 1673 N N . PHE A 1 214 ? 18.397 18.683 4.124 1.00 96.12 214 PHE A N 1
ATOM 1674 C CA . PHE A 1 214 ? 17.358 17.662 4.257 1.00 96.12 214 PHE A CA 1
ATOM 1675 C C . PHE A 1 214 ? 15.962 18.229 3.961 1.00 96.12 214 PHE A C 1
ATOM 1677 O O . PHE A 1 214 ? 15.576 19.307 4.426 1.00 96.12 214 PHE A O 1
ATOM 1684 N N . GLY A 1 215 ? 15.187 17.502 3.152 1.00 94.50 215 GLY A N 1
ATOM 1685 C CA . GLY A 1 215 ? 13.866 17.940 2.698 1.00 94.50 215 GLY A CA 1
ATOM 1686 C C . GLY A 1 215 ? 13.885 19.108 1.703 1.00 94.50 215 GLY A C 1
ATOM 1687 O O . GLY A 1 215 ? 12.822 19.639 1.379 1.00 94.50 215 GLY A O 1
ATOM 1688 N N . ARG A 1 216 ? 15.064 19.541 1.236 1.00 93.81 216 ARG A N 1
ATOM 1689 C CA . ARG A 1 216 ? 15.233 20.559 0.180 1.00 93.81 216 ARG A CA 1
ATOM 1690 C C . ARG A 1 216 ? 15.738 19.964 -1.132 1.00 93.81 216 ARG A C 1
ATOM 1692 O O . ARG A 1 216 ? 15.656 20.618 -2.171 1.00 93.81 216 ARG A O 1
ATOM 1699 N N . ARG A 1 217 ? 16.242 18.730 -1.080 1.00 93.56 217 ARG A N 1
ATOM 1700 C CA . ARG A 1 217 ? 16.860 18.010 -2.193 1.00 93.56 217 ARG A CA 1
ATOM 1701 C C . ARG A 1 217 ? 16.173 16.672 -2.411 1.00 93.56 217 ARG A C 1
ATOM 1703 O O . ARG A 1 217 ? 15.856 15.974 -1.451 1.00 93.56 217 ARG A O 1
ATOM 1710 N N . LEU A 1 218 ? 15.968 16.320 -3.672 1.00 93.81 218 LEU A N 1
ATOM 1711 C CA . LEU A 1 218 ? 15.236 15.127 -4.092 1.00 93.81 218 LEU A CA 1
ATOM 1712 C C . LEU A 1 218 ? 16.198 14.072 -4.644 1.00 93.81 218 LEU A C 1
ATOM 1714 O O . LEU A 1 218 ? 17.091 14.417 -5.415 1.00 93.81 218 LEU A O 1
ATOM 1718 N N . ARG A 1 219 ? 16.001 12.797 -4.307 1.00 93.94 219 ARG A N 1
ATOM 1719 C CA . ARG A 1 219 ? 16.672 11.670 -4.964 1.00 93.94 219 ARG A CA 1
ATOM 1720 C C . ARG A 1 219 ? 15.632 10.707 -5.527 1.00 93.94 219 ARG A C 1
ATOM 1722 O O . ARG A 1 219 ? 15.124 9.847 -4.814 1.00 93.94 219 ARG A O 1
ATOM 1729 N N . MET A 1 220 ? 15.347 10.863 -6.819 1.00 93.38 220 MET A N 1
ATOM 1730 C CA . MET A 1 220 ? 14.386 10.031 -7.545 1.00 93.38 220 MET A CA 1
ATOM 1731 C C . MET A 1 220 ? 14.838 8.568 -7.600 1.00 93.38 220 MET A C 1
ATOM 1733 O O . MET A 1 220 ? 16.014 8.275 -7.830 1.00 93.38 220 MET A O 1
ATOM 1737 N N . ALA A 1 221 ? 13.894 7.641 -7.440 1.00 93.38 221 ALA A N 1
ATOM 1738 C CA . ALA A 1 221 ? 14.141 6.219 -7.650 1.00 93.38 221 ALA A CA 1
ATOM 1739 C C . ALA A 1 221 ? 13.842 5.830 -9.106 1.00 93.38 221 ALA A C 1
ATOM 1741 O O . ALA A 1 221 ? 12.687 5.761 -9.518 1.00 93.38 221 ALA A O 1
ATOM 1742 N N . GLY A 1 222 ? 14.892 5.551 -9.881 1.00 93.12 222 GLY A N 1
ATOM 1743 C CA . GLY A 1 222 ? 14.763 4.920 -11.198 1.00 93.12 222 GLY A CA 1
ATOM 1744 C C . GLY A 1 222 ? 14.530 3.405 -11.110 1.00 93.12 222 GLY A C 1
ATOM 1745 O O . GLY A 1 222 ? 14.475 2.827 -10.024 1.00 93.12 222 GLY A O 1
ATOM 1746 N N . ALA A 1 223 ? 14.466 2.735 -12.265 1.00 95.56 223 ALA A N 1
ATOM 1747 C CA . ALA A 1 223 ? 14.180 1.298 -12.362 1.00 95.56 223 ALA A CA 1
ATOM 1748 C C . ALA A 1 223 ? 15.093 0.414 -11.496 1.00 95.56 223 ALA A C 1
ATOM 1750 O O . ALA A 1 223 ? 14.604 -0.455 -10.779 1.00 95.56 223 ALA A O 1
ATOM 1751 N N . THR A 1 224 ? 16.405 0.658 -11.504 1.00 96.19 224 THR A N 1
ATOM 1752 C CA . THR A 1 224 ? 17.366 -0.133 -10.718 1.00 96.19 224 THR A CA 1
ATOM 1753 C C . THR A 1 224 ? 17.120 -0.018 -9.215 1.00 96.19 224 THR A C 1
ATOM 1755 O O . THR A 1 224 ? 17.161 -1.016 -8.500 1.00 96.19 224 THR A O 1
ATOM 1758 N N . GLU A 1 225 ? 16.844 1.193 -8.730 1.00 96.06 225 GLU A N 1
ATOM 1759 C CA . GLU A 1 225 ? 16.585 1.432 -7.308 1.00 96.06 225 GLU A CA 1
ATOM 1760 C C . GLU A 1 225 ? 15.223 0.877 -6.881 1.00 96.06 225 GLU A C 1
ATOM 1762 O O . GLU A 1 225 ? 15.080 0.353 -5.774 1.00 96.06 225 GLU A O 1
ATOM 1767 N N . TYR A 1 226 ? 14.240 0.926 -7.783 1.00 97.50 226 TYR A N 1
ATOM 1768 C CA . TYR A 1 226 ? 12.954 0.277 -7.587 1.00 97.50 226 TYR A CA 1
ATOM 1769 C C . TYR A 1 226 ? 13.084 -1.240 -7.435 1.00 97.50 226 TYR A C 1
ATOM 1771 O O . TYR A 1 226 ? 12.658 -1.784 -6.418 1.00 97.50 226 TYR A O 1
ATOM 1779 N N . LEU A 1 227 ? 13.729 -1.910 -8.394 1.00 98.12 227 LEU A N 1
ATOM 1780 C CA . LEU A 1 227 ? 13.912 -3.363 -8.371 1.00 98.12 227 LEU A CA 1
ATOM 1781 C C . LEU A 1 227 ? 14.721 -3.812 -7.146 1.00 98.12 227 LEU A C 1
ATOM 1783 O O . LEU A 1 227 ? 14.387 -4.814 -6.515 1.00 98.12 227 LEU A O 1
ATOM 1787 N N . ARG A 1 228 ? 15.740 -3.035 -6.749 1.00 98.25 228 ARG A N 1
ATOM 1788 C CA . ARG A 1 228 ? 16.479 -3.265 -5.500 1.00 98.25 228 ARG A CA 1
ATOM 1789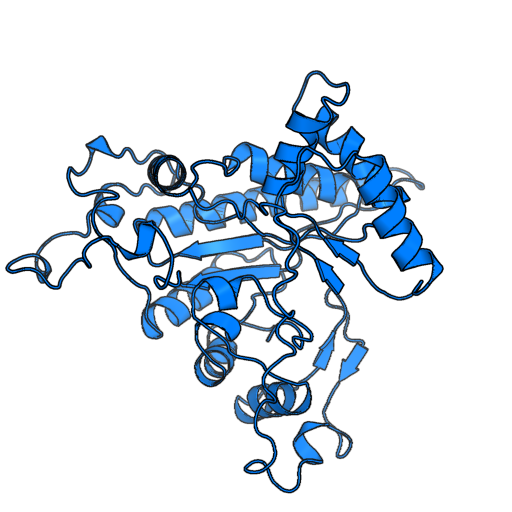 C C . ARG A 1 228 ? 15.565 -3.162 -4.282 1.00 98.25 228 ARG A C 1
ATOM 1791 O O . ARG A 1 228 ? 15.577 -4.060 -3.447 1.00 98.25 228 ARG A O 1
ATOM 1798 N N . THR A 1 229 ? 14.782 -2.089 -4.176 1.00 98.00 229 THR A N 1
ATOM 1799 C CA . THR A 1 229 ? 13.862 -1.882 -3.047 1.00 98.00 229 THR A CA 1
ATOM 1800 C C . THR A 1 229 ? 12.834 -3.008 -2.977 1.00 98.00 229 THR A C 1
ATOM 1802 O O . THR A 1 229 ? 12.596 -3.537 -1.899 1.00 98.00 229 THR A O 1
ATOM 1805 N N . GLN A 1 230 ? 12.289 -3.439 -4.116 1.00 97.75 230 GLN A N 1
ATOM 1806 C CA . GLN A 1 230 ? 11.347 -4.553 -4.192 1.00 97.75 230 GLN A CA 1
ATOM 1807 C C . GLN A 1 230 ? 11.955 -5.885 -3.727 1.00 97.75 230 GLN A C 1
ATOM 1809 O O . GLN A 1 230 ? 11.349 -6.570 -2.900 1.00 97.75 230 GLN A O 1
ATOM 1814 N N . ALA A 1 231 ? 13.169 -6.216 -4.178 1.00 98.56 231 ALA A N 1
ATOM 1815 C CA . ALA A 1 231 ? 13.873 -7.413 -3.719 1.00 98.56 231 ALA A CA 1
ATOM 1816 C C . ALA A 1 231 ? 14.149 -7.372 -2.211 1.00 98.56 231 ALA A C 1
ATOM 1818 O O . ALA A 1 231 ? 13.939 -8.366 -1.516 1.00 98.56 231 ALA A O 1
ATOM 1819 N N . VAL A 1 232 ? 14.551 -6.212 -1.680 1.00 98.56 232 VAL A N 1
ATOM 1820 C CA . VAL A 1 232 ? 14.721 -6.027 -0.232 1.00 98.56 232 VAL A CA 1
ATOM 1821 C C . VAL A 1 232 ? 13.392 -6.213 0.499 1.00 98.56 232 VAL A C 1
ATOM 1823 O O . VAL A 1 232 ? 13.370 -6.917 1.501 1.00 98.56 232 VAL A O 1
ATOM 1826 N N . SER A 1 233 ? 12.281 -5.660 0.000 1.00 98.50 233 SER A N 1
ATOM 1827 C CA . SER A 1 233 ? 10.959 -5.854 0.609 1.00 98.50 233 SER A CA 1
ATOM 1828 C C . SER A 1 233 ? 10.576 -7.329 0.699 1.00 98.50 233 SER A C 1
ATOM 1830 O O . SER A 1 233 ? 10.129 -7.758 1.757 1.00 98.50 233 SER A O 1
ATOM 1832 N N . ARG A 1 234 ? 10.816 -8.127 -0.353 1.00 98.25 234 ARG A N 1
ATOM 1833 C CA . ARG A 1 234 ? 10.573 -9.580 -0.319 1.00 98.25 234 ARG A CA 1
ATOM 1834 C C . ARG A 1 234 ? 11.425 -10.292 0.731 1.00 98.25 234 ARG A C 1
ATOM 1836 O O . ARG A 1 234 ? 10.920 -11.169 1.419 1.00 98.25 234 ARG A O 1
ATOM 1843 N N . LEU A 1 235 ? 12.707 -9.948 0.831 1.00 98.44 235 LEU A N 1
ATOM 1844 C CA . LEU A 1 235 ? 13.611 -10.586 1.792 1.00 98.44 235 LEU A CA 1
ATOM 1845 C C . LEU A 1 235 ? 13.323 -10.164 3.238 1.00 98.44 235 LEU A C 1
ATOM 1847 O O . LEU A 1 235 ? 13.571 -10.935 4.158 1.00 98.44 235 LEU A O 1
ATOM 1851 N N . PHE A 1 236 ? 12.846 -8.936 3.440 1.00 98.56 236 PHE A N 1
ATOM 1852 C CA . PHE A 1 236 ? 12.681 -8.347 4.765 1.00 98.56 236 PHE A CA 1
ATOM 1853 C C . PHE A 1 236 ? 11.301 -8.612 5.381 1.00 98.56 236 PHE A C 1
ATOM 1855 O O . PHE A 1 236 ? 11.205 -8.761 6.599 1.00 98.56 236 PHE A O 1
ATOM 1862 N N . LEU A 1 237 ? 10.242 -8.636 4.564 1.00 98.62 237 LEU A N 1
ATOM 1863 C CA . LEU A 1 237 ? 8.848 -8.828 4.979 1.00 98.62 237 LEU A CA 1
ATOM 1864 C C . LEU A 1 237 ? 8.445 -10.304 4.865 1.00 98.62 237 LEU A C 1
ATOM 1866 O O . LEU A 1 237 ? 7.553 -10.666 4.101 1.00 98.62 237 LEU A O 1
ATOM 1870 N N . ASP A 1 238 ? 9.118 -11.159 5.631 1.00 97.75 238 ASP A N 1
ATOM 1871 C CA . ASP A 1 238 ? 8.904 -12.613 5.642 1.00 97.75 238 ASP A CA 1
ATOM 1872 C C . ASP A 1 238 ? 7.490 -13.046 6.089 1.00 97.75 238 ASP A C 1
ATOM 1874 O O . ASP A 1 238 ? 7.048 -14.146 5.758 1.00 97.75 238 ASP A O 1
ATOM 1878 N N . ASN A 1 239 ? 6.753 -12.165 6.769 1.00 97.44 239 ASN A N 1
ATOM 1879 C CA . ASN A 1 239 ? 5.415 -12.412 7.309 1.00 97.44 239 ASN A CA 1
ATOM 1880 C C . ASN A 1 239 ? 4.276 -11.744 6.507 1.00 97.44 239 ASN A C 1
ATOM 1882 O O . ASN A 1 239 ? 3.122 -11.732 6.949 1.00 97.44 239 ASN A O 1
ATOM 1886 N N . ILE A 1 240 ? 4.573 -11.204 5.318 1.00 97.81 240 ILE A N 1
ATOM 1887 C CA . ILE A 1 240 ? 3.577 -10.676 4.376 1.00 97.81 240 ILE A CA 1
ATOM 1888 C C . ILE A 1 240 ? 3.623 -11.503 3.097 1.00 97.81 240 ILE A C 1
ATOM 1890 O O . ILE A 1 240 ? 4.637 -11.570 2.405 1.00 97.81 240 ILE A O 1
ATOM 1894 N N . TYR A 1 241 ? 2.490 -12.121 2.768 1.00 95.56 241 TYR A N 1
ATOM 1895 C CA . TYR A 1 241 ? 2.401 -13.060 1.655 1.00 95.56 241 TYR A CA 1
ATOM 1896 C C . TYR A 1 241 ? 2.750 -12.408 0.308 1.00 95.56 241 TYR A C 1
ATOM 1898 O O . TYR A 1 241 ? 3.672 -12.847 -0.391 1.00 95.56 241 TYR A O 1
ATOM 1906 N N . SER A 1 242 ? 2.026 -11.347 -0.055 1.00 97.69 242 SER A N 1
ATOM 1907 C CA . SER A 1 242 ? 2.135 -10.741 -1.377 1.00 97.69 242 SER A CA 1
ATOM 1908 C C . SER A 1 242 ? 3.055 -9.524 -1.413 1.00 97.69 242 SER A C 1
ATOM 1910 O O . SER A 1 242 ? 2.950 -8.619 -0.586 1.00 97.69 242 SER A O 1
ATOM 1912 N N . ILE A 1 243 ? 3.905 -9.463 -2.437 1.00 98.06 243 ILE A N 1
ATOM 1913 C CA . ILE A 1 243 ? 4.652 -8.267 -2.826 1.00 98.06 243 ILE A CA 1
ATOM 1914 C C . ILE A 1 243 ? 4.170 -7.852 -4.216 1.00 98.06 243 ILE A C 1
ATOM 1916 O O . ILE A 1 243 ? 4.278 -8.620 -5.177 1.00 98.06 243 ILE A O 1
ATOM 1920 N N . GLY A 1 244 ? 3.628 -6.637 -4.311 1.00 96.62 244 GLY A N 1
ATOM 1921 C CA . GLY A 1 244 ? 3.053 -6.100 -5.544 1.00 96.62 244 GLY A CA 1
ATOM 1922 C C . GLY A 1 244 ? 4.090 -5.463 -6.468 1.00 96.62 244 GLY A C 1
ATOM 1923 O O . GLY A 1 244 ? 4.954 -4.713 -6.013 1.00 96.62 244 GLY A O 1
ATOM 1924 N N . ALA A 1 245 ? 3.982 -5.724 -7.772 1.00 95.81 245 ALA A N 1
ATOM 1925 C CA . ALA A 1 245 ? 4.718 -5.040 -8.830 1.00 95.81 245 ALA A CA 1
ATOM 1926 C C . ALA A 1 245 ? 4.056 -3.701 -9.199 1.00 95.81 245 ALA A C 1
ATOM 1928 O O . ALA A 1 245 ? 2.874 -3.624 -9.528 1.00 95.81 245 ALA A O 1
ATOM 1929 N N . SER A 1 246 ? 4.855 -2.639 -9.216 1.00 90.12 246 SER A N 1
ATOM 1930 C CA . SER A 1 246 ? 4.431 -1.243 -9.354 1.00 90.12 246 SER A CA 1
ATOM 1931 C C . SER A 1 246 ? 4.442 -0.812 -10.817 1.00 90.12 246 SER A C 1
ATOM 1933 O O . SER A 1 246 ? 5.007 0.217 -11.183 1.00 90.12 246 SER A O 1
ATOM 1935 N N . TRP A 1 247 ? 3.826 -1.611 -11.690 1.00 89.62 247 TRP A N 1
ATOM 1936 C CA . TRP A 1 247 ? 3.756 -1.305 -13.124 1.00 89.62 247 TRP A CA 1
ATOM 1937 C C . TRP A 1 247 ? 2.959 -0.028 -13.419 1.00 89.62 247 TRP A C 1
ATOM 1939 O O . TRP A 1 247 ? 3.165 0.582 -14.465 1.00 89.62 247 TRP A O 1
ATOM 1949 N N . VAL A 1 248 ? 2.071 0.392 -12.511 1.00 84.56 248 VAL A N 1
ATOM 1950 C CA . VAL A 1 248 ? 1.276 1.622 -12.661 1.00 84.56 248 VAL A CA 1
ATOM 1951 C C . VAL A 1 248 ? 2.162 2.869 -12.632 1.00 84.56 248 VAL A C 1
ATOM 1953 O O . VAL A 1 248 ? 1.854 3.839 -13.314 1.00 84.56 248 VAL A O 1
ATOM 1956 N N . THR A 1 249 ? 3.280 2.838 -11.902 1.00 84.69 249 THR A N 1
ATOM 1957 C CA . THR A 1 249 ? 4.243 3.948 -11.846 1.00 84.69 249 THR A CA 1
ATOM 1958 C C . THR A 1 249 ? 5.474 3.696 -12.713 1.00 84.69 249 THR A C 1
ATOM 1960 O O . THR A 1 249 ? 5.961 4.602 -13.377 1.00 84.69 249 THR A O 1
ATOM 1963 N N . MET A 1 250 ? 5.968 2.457 -12.759 1.00 90.25 250 MET A N 1
ATOM 1964 C CA . MET A 1 250 ? 7.223 2.113 -13.444 1.00 90.25 250 MET A CA 1
ATOM 1965 C C . MET A 1 250 ? 7.046 1.626 -14.884 1.00 90.25 250 MET A C 1
ATOM 1967 O O . MET A 1 250 ? 8.022 1.464 -15.618 1.00 90.25 250 MET A O 1
ATOM 1971 N N . GLY A 1 251 ? 5.808 1.372 -15.287 1.00 90.38 251 GLY A N 1
ATOM 1972 C CA . GLY A 1 251 ? 5.458 0.838 -16.590 1.00 90.38 251 GLY A CA 1
ATOM 1973 C C . GLY A 1 251 ? 5.432 -0.694 -16.656 1.00 90.38 251 GLY A C 1
ATOM 1974 O O . GLY A 1 251 ? 5.991 -1.387 -15.798 1.00 90.38 251 GLY A O 1
ATOM 1975 N N . PRO A 1 252 ? 4.797 -1.250 -17.707 1.00 91.25 252 PRO A N 1
ATOM 1976 C CA . PRO A 1 252 ? 4.508 -2.680 -17.807 1.00 91.25 252 PRO A CA 1
ATOM 1977 C C . PRO A 1 252 ? 5.752 -3.571 -17.785 1.00 91.25 252 PRO A C 1
ATOM 1979 O O . PRO A 1 252 ? 5.772 -4.581 -17.090 1.00 91.25 252 PRO A O 1
ATOM 1982 N N . HIS A 1 253 ? 6.806 -3.182 -18.507 1.00 94.19 253 HIS A N 1
ATOM 1983 C CA . HIS A 1 253 ? 8.028 -3.982 -18.609 1.00 94.19 253 HIS A CA 1
ATOM 1984 C C . HIS A 1 253 ? 8.844 -3.985 -17.317 1.00 94.19 253 HIS A C 1
ATOM 1986 O O . HIS A 1 253 ? 9.426 -5.006 -16.967 1.00 94.19 253 HIS A O 1
ATOM 1992 N N . ILE A 1 254 ? 8.860 -2.880 -16.567 1.00 95.44 254 ILE A N 1
ATOM 1993 C CA . ILE A 1 254 ? 9.517 -2.879 -15.258 1.00 95.44 254 ILE A CA 1
ATOM 1994 C C . ILE A 1 254 ? 8.708 -3.701 -14.255 1.00 95.44 254 ILE A C 1
ATOM 1996 O O . ILE A 1 254 ? 9.298 -4.462 -13.497 1.00 95.44 254 ILE A O 1
ATOM 2000 N N . GLY A 1 255 ? 7.372 -3.631 -14.293 1.00 94.94 255 GLY A N 1
ATOM 2001 C CA . GLY A 1 255 ? 6.528 -4.521 -13.493 1.00 94.94 255 GLY A CA 1
ATOM 2002 C C . GLY A 1 255 ? 6.742 -6.001 -13.814 1.00 94.94 255 GLY A C 1
ATOM 2003 O O . GLY A 1 255 ? 6.866 -6.810 -12.900 1.00 94.94 255 GLY A O 1
ATOM 2004 N N . GLN A 1 256 ? 6.870 -6.338 -15.100 1.00 97.00 256 GLN A N 1
ATOM 2005 C CA . GLN A 1 256 ? 7.213 -7.682 -15.564 1.00 97.00 256 GLN A CA 1
ATOM 2006 C C . GLN A 1 256 ? 8.554 -8.156 -14.990 1.00 97.00 256 GLN A C 1
ATOM 2008 O O . GLN A 1 256 ? 8.630 -9.249 -14.438 1.00 97.00 256 GLN A O 1
ATOM 2013 N N . VAL A 1 257 ? 9.603 -7.331 -15.080 1.00 97.88 257 VAL A N 1
ATOM 2014 C CA . VAL A 1 257 ? 10.908 -7.649 -14.478 1.00 97.88 257 VAL A CA 1
ATOM 2015 C C . VAL A 1 257 ? 10.795 -7.760 -12.955 1.00 97.88 257 VAL A C 1
ATOM 2017 O O . VAL A 1 257 ? 11.447 -8.617 -12.370 1.00 97.88 257 VAL A O 1
ATOM 2020 N N . GLY A 1 258 ? 9.926 -6.974 -12.313 1.00 97.62 258 GLY A N 1
ATOM 2021 C CA . GLY A 1 258 ? 9.649 -7.037 -10.874 1.00 97.62 258 GLY A CA 1
ATOM 2022 C C . GLY A 1 258 ? 9.249 -8.427 -10.364 1.00 97.62 258 GLY A C 1
ATOM 2023 O O . GLY A 1 258 ? 9.579 -8.778 -9.229 1.00 97.62 258 GLY A O 1
ATOM 2024 N N . LEU A 1 259 ? 8.641 -9.270 -11.210 1.00 98.00 259 LEU A N 1
ATOM 2025 C CA . LEU A 1 259 ? 8.334 -10.673 -10.883 1.00 98.00 259 LEU A CA 1
ATOM 2026 C C . LEU A 1 259 ? 9.594 -11.497 -10.573 1.00 98.00 259 LEU A C 1
ATOM 2028 O O . LEU A 1 259 ? 9.580 -12.376 -9.717 1.00 98.00 259 LEU A O 1
ATOM 2032 N N . LEU A 1 260 ? 10.719 -11.166 -11.210 1.00 98.00 260 LEU A N 1
ATOM 2033 C CA . LEU A 1 260 ? 12.024 -11.787 -10.959 1.00 98.00 260 LEU A CA 1
ATOM 2034 C C . LEU A 1 260 ? 12.746 -11.180 -9.743 1.00 98.00 260 LEU A C 1
ATOM 2036 O O . LEU A 1 260 ? 13.778 -11.695 -9.320 1.00 98.00 260 LEU A O 1
ATOM 2040 N N . PHE A 1 261 ? 12.208 -10.101 -9.169 1.00 98.12 261 PHE A N 1
ATOM 2041 C CA . PHE A 1 261 ? 12.744 -9.393 -8.001 1.00 98.12 261 PHE A CA 1
ATOM 2042 C C . PHE A 1 261 ? 11.839 -9.555 -6.771 1.00 98.12 261 PHE A C 1
ATOM 2044 O O . PHE A 1 261 ? 11.863 -8.742 -5.851 1.00 98.12 261 PHE A O 1
ATOM 2051 N N . GLY A 1 262 ? 11.055 -10.635 -6.729 1.00 96.75 262 GLY A N 1
ATOM 2052 C CA . GLY A 1 262 ? 10.283 -11.040 -5.557 1.00 96.75 262 GLY A CA 1
ATOM 2053 C C . GLY A 1 262 ? 8.816 -10.619 -5.570 1.00 96.75 262 GLY A C 1
ATOM 2054 O O . GLY A 1 262 ? 8.096 -10.992 -4.640 1.00 96.75 262 GLY A O 1
ATOM 2055 N N . ALA A 1 263 ? 8.344 -9.896 -6.589 1.00 97.94 263 ALA A N 1
ATOM 2056 C CA . ALA A 1 263 ? 6.912 -9.676 -6.756 1.00 97.94 263 ALA A CA 1
ATOM 2057 C C . ALA A 1 263 ? 6.204 -10.981 -7.146 1.00 97.94 263 ALA A C 1
ATOM 2059 O O . ALA A 1 263 ? 6.705 -11.753 -7.957 1.00 97.94 263 ALA A O 1
ATOM 2060 N N . ASN A 1 264 ? 5.015 -11.209 -6.597 1.00 97.31 264 ASN A N 1
ATOM 2061 C CA . ASN A 1 264 ? 4.135 -12.318 -6.988 1.00 97.31 264 ASN A CA 1
ATOM 2062 C C . ASN A 1 264 ? 2.747 -11.827 -7.422 1.00 97.31 264 ASN A C 1
ATOM 2064 O O . ASN A 1 264 ? 1.831 -12.623 -7.603 1.00 97.31 264 ASN A O 1
ATOM 2068 N N . ASP A 1 265 ? 2.584 -10.513 -7.556 1.00 96.44 265 ASP A N 1
ATOM 2069 C CA . ASP A 1 265 ? 1.303 -9.879 -7.808 1.00 96.44 265 ASP A CA 1
ATOM 2070 C C . ASP A 1 265 ? 1.471 -8.701 -8.767 1.00 96.44 265 ASP A C 1
ATOM 2072 O O . ASP A 1 265 ? 2.087 -7.691 -8.433 1.00 96.44 265 ASP A O 1
ATOM 2076 N N . MET A 1 266 ? 0.896 -8.823 -9.963 1.00 94.44 266 MET A N 1
ATOM 2077 C CA . MET A 1 266 ? 0.818 -7.739 -10.949 1.00 94.44 266 MET A CA 1
ATOM 2078 C C . MET A 1 266 ? -0.358 -6.794 -10.669 1.00 94.44 266 MET A C 1
ATOM 2080 O O . MET A 1 266 ? -0.734 -6.019 -11.537 1.00 94.44 266 MET A O 1
ATOM 2084 N N . GLY A 1 267 ? -0.977 -6.839 -9.491 1.00 88.06 267 GLY A N 1
ATOM 2085 C CA . GLY A 1 267 ? -2.097 -5.973 -9.148 1.00 88.06 267 GLY A CA 1
ATOM 2086 C C . GLY A 1 267 ? -3.371 -6.313 -9.925 1.00 88.06 267 GLY A C 1
ATOM 2087 O O . GLY A 1 267 ? -3.584 -7.440 -10.366 1.00 88.06 267 GLY A O 1
ATOM 2088 N N . SER A 1 268 ? -4.266 -5.334 -10.044 1.00 78.25 268 SER A N 1
ATOM 2089 C CA . SER A 1 268 ? -5.576 -5.499 -10.686 1.00 78.25 268 SER A CA 1
ATOM 2090 C C . SER A 1 268 ? -5.637 -4.823 -12.051 1.00 78.25 268 SER A C 1
ATOM 2092 O O . SER A 1 268 ? -4.887 -3.891 -12.335 1.00 78.25 268 SER A O 1
ATOM 2094 N N . VAL A 1 269 ? -6.588 -5.255 -12.879 1.00 72.12 269 VAL A N 1
ATOM 2095 C CA . VAL A 1 269 ? -6.979 -4.503 -14.076 1.00 72.12 269 VAL A CA 1
ATOM 2096 C C . VAL A 1 269 ? -7.561 -3.152 -13.663 1.00 72.12 269 VAL A C 1
ATOM 2098 O O . VAL A 1 269 ? -8.345 -3.070 -12.716 1.00 72.12 269 VAL A O 1
ATOM 2101 N N . MET A 1 270 ? -7.184 -2.086 -14.365 1.00 67.81 270 MET A N 1
ATOM 2102 C CA . MET A 1 270 ? -7.693 -0.747 -14.065 1.00 67.81 270 MET A CA 1
ATOM 2103 C C . MET A 1 270 ? -8.908 -0.429 -14.934 1.00 67.81 270 MET A C 1
ATOM 2105 O O . MET A 1 270 ? -8.816 -0.437 -16.161 1.00 67.81 270 MET A O 1
ATOM 2109 N N . MET A 1 271 ? -10.049 -0.174 -14.283 1.00 57.88 271 MET A N 1
ATOM 2110 C CA . MET A 1 271 ? -11.283 0.281 -14.941 1.00 57.88 271 MET A CA 1
ATOM 2111 C C . MET A 1 271 ? -11.390 1.810 -14.986 1.00 57.88 271 MET A C 1
ATOM 2113 O O . MET A 1 271 ? -11.983 2.337 -15.919 1.00 57.88 271 MET A O 1
ATOM 2117 N N . GLU A 1 272 ? -10.823 2.492 -13.987 1.00 56.66 272 GLU A N 1
ATOM 2118 C CA . GLU A 1 272 ? -10.741 3.946 -13.820 1.00 56.66 272 GLU A CA 1
ATOM 2119 C C . GLU A 1 272 ? -9.532 4.239 -12.910 1.00 56.66 272 GLU A C 1
ATOM 2121 O O . GLU A 1 272 ? -9.282 3.475 -11.974 1.00 56.66 272 GLU A O 1
ATOM 2126 N N . GLU A 1 273 ? -8.743 5.276 -13.205 1.00 57.56 273 GLU A N 1
ATOM 2127 C CA . GLU A 1 273 ? -7.511 5.601 -12.472 1.00 57.56 273 GLU A CA 1
ATOM 2128 C C . GLU A 1 273 ? -7.321 7.124 -12.409 1.00 57.56 273 GLU A C 1
ATOM 2130 O O . GLU A 1 273 ? -7.007 7.769 -13.412 1.00 57.56 273 GLU A O 1
ATOM 2135 N N . ASN A 1 274 ? -7.522 7.692 -11.218 1.00 54.56 274 ASN A N 1
ATOM 2136 C CA . ASN A 1 274 ? -7.553 9.142 -10.996 1.00 54.56 274 ASN A CA 1
ATOM 2137 C C . ASN A 1 274 ? -6.440 9.643 -10.051 1.00 54.56 274 ASN A C 1
ATOM 2139 O O . ASN A 1 274 ? -6.267 10.850 -9.899 1.00 54.56 274 ASN A O 1
ATOM 2143 N N . VAL A 1 275 ? -5.687 8.749 -9.398 1.00 57.69 275 VAL A N 1
ATOM 2144 C CA . VAL A 1 275 ? -4.714 9.114 -8.353 1.00 57.69 275 VAL A CA 1
ATOM 2145 C C . VAL A 1 275 ? -3.315 9.262 -8.945 1.00 57.69 275 VAL A C 1
ATOM 2147 O O . VAL A 1 275 ? -2.699 10.317 -8.818 1.00 57.69 275 VAL A O 1
ATOM 2150 N N . VAL A 1 276 ? -2.809 8.242 -9.631 1.00 54.28 276 VAL A N 1
ATOM 2151 C CA . VAL A 1 276 ? -1.486 8.242 -10.270 1.00 54.28 276 VAL A CA 1
ATOM 2152 C C . VAL A 1 276 ? -1.485 9.104 -11.537 1.00 54.28 276 VAL A C 1
ATOM 2154 O O . VAL A 1 276 ? -0.505 9.800 -11.812 1.00 54.28 276 VAL A O 1
ATOM 2157 N N . SER A 1 277 ? -2.609 9.158 -12.253 1.00 57.09 277 SER A N 1
ATOM 2158 C CA . SER A 1 277 ? -2.818 10.033 -13.406 1.00 57.09 277 SER A CA 1
ATOM 2159 C C . SER A 1 277 ? -2.730 11.513 -13.040 1.00 57.09 277 SER A C 1
ATOM 2161 O O . SER A 1 277 ? -2.157 12.294 -13.804 1.00 57.09 277 SER A O 1
ATOM 2163 N N . SER A 1 278 ? -3.193 11.898 -11.843 1.00 54.72 278 SER A N 1
ATOM 2164 C CA . SER A 1 278 ? -3.025 13.261 -11.317 1.00 54.72 278 SER A CA 1
ATOM 2165 C C . SER A 1 278 ? -1.543 13.637 -11.153 1.00 54.72 278 SER A C 1
ATOM 2167 O O . SER A 1 278 ? -1.148 14.770 -11.443 1.00 54.72 278 SER A O 1
ATOM 2169 N N . ALA A 1 279 ? -0.702 12.651 -10.822 1.00 51.72 279 ALA A N 1
ATOM 2170 C CA . ALA A 1 279 ? 0.753 12.763 -10.738 1.00 51.72 279 ALA A CA 1
ATOM 2171 C C . ALA A 1 279 ? 1.465 12.518 -12.087 1.00 51.72 279 ALA A C 1
ATOM 2173 O O . ALA A 1 279 ? 2.670 12.294 -12.124 1.00 51.72 279 ALA A O 1
ATOM 2174 N N . GLY A 1 280 ? 0.735 12.540 -13.209 1.00 53.66 280 GLY A N 1
ATOM 2175 C CA . GLY A 1 280 ? 1.301 12.558 -14.560 1.00 53.66 280 GLY A CA 1
ATOM 2176 C C . GLY A 1 280 ? 1.667 11.200 -15.165 1.00 53.66 280 GLY A C 1
ATOM 2177 O O . GLY A 1 280 ? 2.163 11.175 -16.292 1.00 53.66 280 GLY A O 1
ATOM 2178 N N . THR A 1 281 ? 1.395 10.076 -14.490 1.00 56.62 281 THR A N 1
ATOM 2179 C CA . THR A 1 281 ? 1.684 8.735 -15.030 1.00 56.62 281 THR A CA 1
ATOM 2180 C C . THR A 1 281 ? 0.402 7.960 -15.303 1.00 56.62 281 THR A C 1
ATOM 2182 O O . THR A 1 281 ? -0.461 7.841 -14.445 1.00 56.62 281 THR A O 1
ATOM 2185 N N . THR A 1 282 ? 0.274 7.411 -16.514 1.00 62.53 282 THR A N 1
ATOM 2186 C CA . THR A 1 282 ? -0.896 6.618 -16.922 1.00 62.53 282 THR A CA 1
ATOM 2187 C C . THR A 1 282 ? -0.459 5.362 -17.664 1.00 62.53 282 THR A C 1
ATOM 2189 O O . THR A 1 282 ? -0.355 5.329 -18.890 1.00 62.53 282 THR A O 1
ATOM 2192 N N . PHE A 1 283 ? -0.208 4.292 -16.916 1.00 69.81 283 PHE A N 1
ATOM 2193 C CA . PHE A 1 283 ? -0.161 2.951 -17.491 1.00 69.81 283 PHE A CA 1
ATOM 2194 C C . PHE A 1 283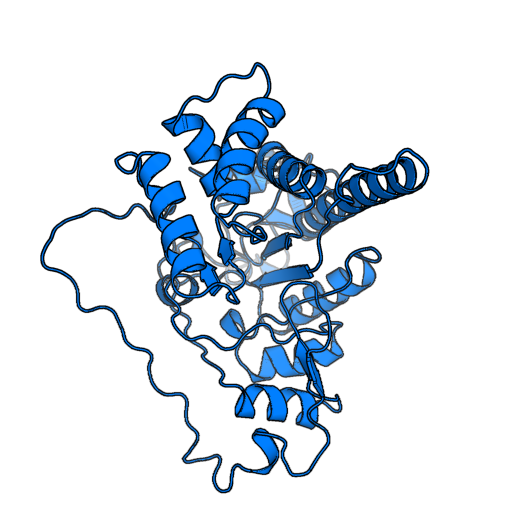 ? -1.480 2.253 -17.198 1.00 69.81 283 PHE A C 1
ATOM 2196 O O . PHE A 1 283 ? -1.975 2.312 -16.081 1.00 69.81 283 PHE A O 1
ATOM 2203 N N . CYS A 1 284 ? -2.059 1.578 -18.187 1.00 72.88 284 CYS A N 1
ATOM 2204 C CA . CYS A 1 284 ? -3.276 0.790 -18.016 1.00 72.88 284 CYS A CA 1
ATOM 2205 C C . CYS A 1 284 ? -3.084 -0.559 -18.694 1.00 72.88 284 CYS A C 1
ATOM 2207 O O . CYS A 1 284 ? -2.801 -0.620 -19.892 1.00 72.88 284 CYS A O 1
ATOM 2209 N N . LEU A 1 285 ? -3.241 -1.629 -17.921 1.00 81.62 285 LEU A N 1
ATOM 2210 C CA . LEU A 1 285 ? -3.131 -2.997 -18.399 1.00 81.62 285 LEU A CA 1
ATOM 2211 C C . LEU A 1 285 ? -4.480 -3.700 -18.268 1.00 81.62 285 LEU A C 1
ATOM 2213 O O . LEU A 1 285 ? -5.162 -3.586 -17.250 1.00 81.62 285 LEU A O 1
ATOM 2217 N N . ASN A 1 286 ? -4.853 -4.425 -19.318 1.00 86.31 286 ASN A N 1
ATOM 2218 C CA . ASN A 1 286 ? -5.988 -5.339 -19.303 1.00 86.31 286 ASN A CA 1
ATOM 2219 C C . ASN A 1 286 ? -5.529 -6.768 -18.967 1.00 86.31 286 ASN A C 1
ATOM 2221 O O . ASN A 1 286 ? -4.332 -7.051 -18.900 1.00 86.31 286 ASN A O 1
ATOM 2225 N N . GLU A 1 287 ? -6.491 -7.674 -18.786 1.00 89.38 287 GLU A N 1
ATOM 2226 C CA . GLU A 1 287 ? -6.240 -9.067 -18.391 1.00 89.38 287 GLU A CA 1
ATOM 2227 C C . GLU A 1 287 ? -5.281 -9.792 -19.348 1.00 89.38 287 GLU A C 1
ATOM 2229 O O . GLU A 1 287 ? -4.310 -10.398 -18.899 1.00 89.38 287 GLU A O 1
ATOM 2234 N N . ALA A 1 288 ? -5.492 -9.676 -20.665 1.00 91.06 288 ALA A N 1
ATOM 2235 C CA . ALA A 1 288 ? -4.637 -10.315 -21.667 1.00 91.06 288 ALA A CA 1
ATOM 2236 C C . ALA A 1 288 ? -3.190 -9.813 -21.600 1.00 91.06 288 ALA A C 1
ATOM 2238 O O . ALA A 1 288 ? -2.257 -10.611 -21.636 1.00 91.06 288 ALA A O 1
ATOM 2239 N N . THR A 1 289 ? -2.981 -8.504 -21.441 1.00 91.25 289 THR A N 1
ATOM 2240 C CA . THR A 1 289 ? -1.625 -7.953 -21.336 1.00 91.25 289 THR A CA 1
ATOM 2241 C C . THR A 1 289 ? -0.933 -8.399 -20.048 1.00 91.25 289 THR A C 1
ATOM 2243 O O . THR A 1 289 ? 0.237 -8.767 -20.095 1.00 91.25 289 THR A O 1
ATOM 2246 N N . ILE A 1 290 ? -1.641 -8.428 -18.912 1.00 93.62 290 ILE A N 1
ATOM 2247 C CA . ILE A 1 290 ? -1.090 -8.941 -17.644 1.00 93.62 290 ILE A CA 1
ATOM 2248 C C . ILE A 1 290 ? -0.705 -10.419 -17.786 1.00 93.62 290 ILE A C 1
ATOM 2250 O O . ILE A 1 290 ? 0.417 -10.784 -17.437 1.00 93.62 290 ILE A O 1
ATOM 2254 N N . CYS A 1 291 ? -1.589 -11.251 -18.352 1.00 95.50 291 CYS A N 1
ATOM 2255 C CA . CYS A 1 291 ? -1.313 -12.672 -18.575 1.00 95.50 291 CYS A CA 1
ATOM 2256 C C . CYS A 1 291 ? -0.067 -12.874 -19.441 1.00 95.50 291 CYS A C 1
ATOM 2258 O O . CYS A 1 291 ? 0.822 -13.639 -19.066 1.00 95.50 291 CYS A O 1
ATOM 2260 N N . ARG A 1 292 ? 0.040 -12.125 -20.544 1.00 95.06 292 ARG A N 1
ATOM 2261 C CA . ARG A 1 292 ? 1.210 -12.176 -21.418 1.00 95.06 292 ARG A CA 1
ATOM 2262 C C . ARG A 1 292 ? 2.490 -11.805 -20.675 1.00 95.06 292 ARG A C 1
ATOM 2264 O O . ARG A 1 292 ? 3.463 -12.536 -20.770 1.00 95.06 292 ARG A O 1
ATOM 2271 N N . LEU A 1 293 ? 2.504 -10.693 -19.935 1.00 95.69 293 LEU A N 1
ATOM 2272 C CA . LEU A 1 293 ? 3.708 -10.241 -19.227 1.00 95.69 293 LEU A CA 1
ATOM 2273 C C . LEU A 1 293 ? 4.180 -11.271 -18.196 1.00 95.69 293 LEU A C 1
ATOM 2275 O O . LEU A 1 293 ? 5.373 -11.564 -18.137 1.00 95.69 293 LEU A O 1
ATOM 2279 N N . ILE A 1 294 ? 3.254 -11.843 -17.420 1.00 97.50 294 ILE A N 1
ATOM 2280 C CA . ILE A 1 294 ? 3.566 -12.888 -16.435 1.00 97.50 294 ILE A CA 1
ATOM 2281 C C . ILE A 1 294 ? 4.158 -14.120 -17.136 1.00 97.50 294 ILE A C 1
ATOM 2283 O O . ILE A 1 294 ? 5.189 -14.639 -16.705 1.00 97.50 294 ILE A O 1
ATOM 2287 N N . ARG A 1 295 ? 3.549 -14.554 -18.245 1.00 96.88 295 ARG A N 1
ATOM 2288 C CA . ARG A 1 295 ? 4.007 -15.724 -19.002 1.00 96.88 295 ARG A CA 1
ATOM 2289 C C . ARG A 1 295 ? 5.350 -15.511 -19.683 1.00 96.88 295 ARG A C 1
ATOM 2291 O O . ARG A 1 295 ? 6.220 -16.367 -19.572 1.00 96.88 295 ARG A O 1
ATOM 2298 N N . ASP A 1 296 ? 5.533 -14.371 -20.339 1.00 96.81 296 ASP A N 1
ATOM 2299 C CA . ASP A 1 296 ? 6.783 -13.992 -21.003 1.00 96.81 296 ASP A CA 1
ATOM 2300 C C . ASP A 1 296 ? 7.937 -13.866 -19.981 1.00 96.81 296 ASP A C 1
ATOM 2302 O O . ASP A 1 296 ? 9.099 -14.044 -20.340 1.00 96.81 296 ASP A O 1
ATOM 2306 N N . ALA A 1 297 ? 7.633 -13.611 -18.699 1.00 97.25 297 ALA A N 1
ATOM 2307 C CA . ALA A 1 297 ? 8.601 -13.643 -17.597 1.00 97.25 297 ALA A CA 1
ATOM 2308 C C . ALA A 1 297 ? 8.889 -15.058 -17.046 1.00 97.25 297 ALA A C 1
ATOM 2310 O O . ALA A 1 297 ? 9.730 -15.202 -16.160 1.00 97.25 297 ALA A O 1
ATOM 2311 N N . GLY A 1 298 ? 8.219 -16.096 -17.557 1.00 97.12 298 GLY A N 1
ATOM 2312 C CA . GLY A 1 298 ? 8.413 -17.494 -17.161 1.00 97.12 298 GLY A CA 1
ATOM 2313 C C . GLY A 1 298 ? 7.498 -17.990 -16.037 1.00 97.12 298 GLY A C 1
ATOM 2314 O O . GLY A 1 298 ? 7.751 -19.060 -15.488 1.00 97.12 298 GLY A O 1
ATOM 2315 N N . PHE A 1 299 ? 6.443 -17.248 -15.689 1.00 97.62 299 PHE A N 1
ATOM 2316 C CA . PHE A 1 299 ? 5.507 -17.608 -14.620 1.00 97.62 299 PHE A CA 1
ATOM 2317 C C . PHE A 1 299 ? 4.136 -18.036 -15.155 1.00 97.62 299 PHE A C 1
ATOM 2319 O O . PHE A 1 299 ? 3.791 -17.821 -16.318 1.00 97.62 299 PHE A O 1
ATOM 2326 N N . VAL A 1 300 ? 3.321 -18.620 -14.276 1.00 97.25 300 VAL A N 1
ATOM 2327 C CA . VAL A 1 300 ? 1.934 -18.991 -14.571 1.00 97.25 300 VAL A CA 1
ATOM 2328 C C . VAL A 1 300 ? 0.998 -17.851 -14.157 1.00 97.25 300 VAL A C 1
ATOM 2330 O O . VAL A 1 300 ? 0.927 -17.535 -12.968 1.00 97.25 300 VAL A O 1
ATOM 2333 N N . PRO A 1 301 ? 0.258 -17.223 -15.090 1.00 97.50 301 PRO A N 1
ATOM 2334 C CA . PRO A 1 301 ? -0.713 -16.201 -14.733 1.00 97.50 301 PRO A CA 1
ATOM 2335 C C . PRO A 1 301 ? -1.923 -16.812 -14.036 1.00 97.50 301 PRO A C 1
ATOM 2337 O O . PRO A 1 301 ? -2.453 -17.840 -14.461 1.00 97.50 301 PRO A O 1
ATOM 2340 N N . ALA A 1 302 ? -2.398 -16.141 -12.993 1.00 96.69 302 ALA A N 1
ATOM 2341 C CA . ALA A 1 302 ? -3.591 -16.537 -12.266 1.00 96.69 302 ALA A CA 1
ATOM 2342 C C . ALA A 1 302 ? -4.410 -15.312 -11.851 1.00 96.69 302 ALA A C 1
ATOM 2344 O O . ALA A 1 302 ? -3.867 -14.282 -11.450 1.00 96.69 302 ALA A O 1
ATOM 2345 N N . GLN A 1 303 ? -5.729 -15.443 -11.935 1.00 95.50 303 GLN A N 1
ATOM 2346 C CA . GLN A 1 303 ? -6.684 -14.523 -11.345 1.00 95.50 303 GLN A CA 1
ATOM 2347 C C . GLN A 1 303 ? -6.882 -14.893 -9.876 1.00 95.50 303 GLN A C 1
ATOM 2349 O O . GLN A 1 303 ? -7.177 -16.046 -9.552 1.00 95.50 303 GLN A O 1
ATOM 2354 N N . ARG A 1 304 ? -6.779 -13.895 -9.002 1.00 94.44 304 ARG A N 1
ATOM 2355 C CA . ARG A 1 304 ? -7.002 -14.013 -7.559 1.00 94.44 304 ARG A CA 1
ATOM 2356 C C . ARG A 1 304 ? -8.134 -13.105 -7.094 1.00 94.44 304 ARG A C 1
ATOM 2358 O O . ARG A 1 304 ? -8.496 -12.157 -7.796 1.00 94.44 304 ARG A O 1
ATOM 2365 N N . ASP A 1 305 ? -8.639 -13.354 -5.897 1.00 92.38 305 ASP A N 1
ATOM 2366 C CA . ASP A 1 305 ? -9.473 -12.395 -5.177 1.00 92.38 305 ASP A CA 1
ATOM 2367 C C . ASP A 1 305 ? -8.635 -11.409 -4.323 1.00 92.38 305 ASP A C 1
ATOM 2369 O O . ASP A 1 305 ? -7.415 -11.277 -4.490 1.00 92.38 305 ASP A O 1
ATOM 2373 N N . ASN A 1 306 ? -9.294 -10.658 -3.430 1.00 89.94 306 ASN A N 1
ATOM 2374 C CA . ASN A 1 306 ? -8.644 -9.663 -2.565 1.00 89.94 306 ASN A CA 1
ATOM 2375 C C . ASN A 1 306 ? -7.937 -10.269 -1.344 1.00 89.94 306 ASN A C 1
ATOM 2377 O O . ASN A 1 306 ? -7.131 -9.578 -0.720 1.00 89.94 306 ASN A O 1
ATOM 2381 N N . VAL A 1 307 ? -8.216 -11.529 -1.001 1.00 89.88 307 VAL A N 1
ATOM 2382 C CA . VAL A 1 307 ? -7.538 -12.250 0.088 1.00 89.88 307 VAL A CA 1
ATOM 2383 C C . VAL A 1 307 ? -6.429 -13.171 -0.418 1.00 89.88 307 VAL A C 1
ATOM 2385 O O . VAL A 1 307 ? -5.725 -13.763 0.400 1.00 89.88 307 VAL A O 1
ATOM 2388 N N . TYR A 1 308 ? -6.198 -13.139 -1.737 1.00 92.06 308 TYR A N 1
ATOM 2389 C CA . TYR A 1 308 ? -5.177 -13.855 -2.502 1.00 92.06 308 TYR A CA 1
ATOM 2390 C C . TYR A 1 308 ? -5.493 -15.329 -2.775 1.00 92.06 308 TYR A C 1
ATOM 2392 O O . TYR A 1 308 ? -4.600 -16.077 -3.171 1.00 92.06 308 TYR A O 1
ATOM 2400 N N . ASP A 1 309 ? -6.763 -15.721 -2.673 1.00 93.44 309 ASP A N 1
ATOM 2401 C CA . ASP A 1 309 ? -7.199 -17.037 -3.125 1.00 93.44 309 ASP A CA 1
ATOM 2402 C C . ASP A 1 309 ? -7.272 -17.070 -4.655 1.00 93.44 309 ASP A C 1
ATOM 2404 O O . ASP A 1 309 ? -7.743 -16.131 -5.309 1.00 93.44 309 ASP A O 1
ATOM 2408 N N . ILE A 1 310 ? -6.772 -18.157 -5.244 1.00 95.81 310 ILE A N 1
ATOM 2409 C CA . ILE A 1 310 ? -6.738 -18.332 -6.696 1.00 95.81 310 ILE A CA 1
ATOM 2410 C C . ILE A 1 310 ? -8.129 -18.720 -7.197 1.00 95.81 310 ILE A C 1
ATOM 2412 O O . ILE A 1 310 ? -8.650 -19.785 -6.874 1.00 95.81 310 ILE A O 1
ATOM 2416 N N . LEU A 1 311 ? -8.702 -17.869 -8.046 1.00 94.12 311 LEU A N 1
ATOM 2417 C CA . LEU A 1 311 ? -9.999 -18.087 -8.686 1.00 94.12 311 LEU A CA 1
ATOM 2418 C C . LEU A 1 311 ? -9.860 -18.838 -10.011 1.00 94.12 311 LEU A C 1
ATOM 2420 O O . LEU A 1 311 ? -10.703 -19.663 -10.363 1.00 94.12 311 LEU A O 1
ATOM 2424 N N . ARG A 1 312 ? -8.814 -18.519 -10.782 1.00 95.19 312 ARG A N 1
ATOM 2425 C CA . ARG A 1 312 ? -8.583 -19.095 -12.110 1.00 95.19 312 ARG A CA 1
ATOM 2426 C C . ARG A 1 312 ? -7.101 -19.112 -12.444 1.00 95.19 312 ARG A C 1
ATOM 2428 O O . ARG A 1 312 ? -6.434 -18.091 -12.344 1.00 95.19 312 ARG A O 1
ATOM 2435 N N . VAL A 1 313 ? -6.614 -20.250 -12.919 1.00 96.94 313 VAL A N 1
ATOM 2436 C CA . VAL A 1 313 ? -5.261 -20.398 -13.466 1.00 96.94 313 VAL A CA 1
ATOM 2437 C C . VAL A 1 313 ? -5.323 -20.304 -14.995 1.00 96.94 313 VAL A C 1
ATOM 2439 O O . VAL A 1 313 ? -6.174 -20.934 -15.626 1.00 96.94 313 VAL A O 1
ATOM 2442 N N . HIS A 1 314 ? -4.438 -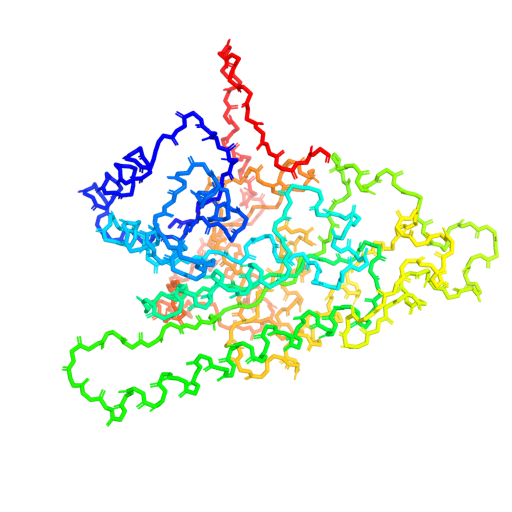19.515 -15.605 1.00 95.75 314 HIS A N 1
ATOM 2443 C CA . HIS A 1 314 ? -4.375 -19.297 -17.052 1.00 95.75 314 HIS A CA 1
ATOM 2444 C C . HIS A 1 314 ? -3.234 -20.119 -17.676 1.00 95.75 314 HIS A C 1
ATOM 2446 O O . HIS A 1 314 ? -2.181 -19.584 -18.020 1.00 95.75 314 HIS A O 1
ATOM 2452 N N . GLU A 1 315 ? -3.429 -21.433 -17.812 1.00 92.75 315 GLU A N 1
ATOM 2453 C CA . GLU A 1 315 ? -2.450 -22.355 -18.433 1.00 92.75 315 GLU A CA 1
ATOM 2454 C C . GLU A 1 315 ? -2.936 -22.997 -19.736 1.00 92.75 315 GLU A C 1
ATOM 2456 O O . GLU A 1 315 ? -2.151 -23.569 -20.488 1.00 92.75 315 GLU A O 1
ATOM 2461 N N . SER A 1 316 ? -4.234 -22.916 -20.023 1.00 91.50 316 SER A N 1
ATOM 2462 C CA . SER A 1 316 ? -4.819 -23.562 -21.199 1.00 91.50 316 SER A CA 1
ATOM 2463 C C . SER A 1 316 ? -4.813 -22.643 -22.421 1.00 91.50 316 SER A C 1
ATOM 2465 O O . SER A 1 316 ? -4.641 -21.429 -22.300 1.00 91.50 316 SER A O 1
ATOM 2467 N N . ALA A 1 317 ? -5.109 -23.204 -23.597 1.00 88.81 317 ALA A N 1
ATOM 2468 C CA . ALA A 1 317 ? -5.338 -22.439 -24.827 1.00 88.81 317 ALA A CA 1
ATOM 2469 C C . ALA A 1 317 ? -6.462 -21.385 -24.696 1.00 88.81 317 ALA A C 1
ATOM 2471 O O . ALA A 1 317 ? -6.504 -20.432 -25.464 1.00 88.81 317 ALA A O 1
ATOM 2472 N N . ALA A 1 318 ? -7.343 -21.504 -23.694 1.00 91.06 318 ALA A N 1
ATOM 2473 C CA . ALA A 1 318 ? -8.366 -20.502 -23.394 1.00 91.06 318 ALA A CA 1
ATOM 2474 C C . ALA A 1 318 ? -7.823 -19.268 -22.641 1.00 91.06 318 ALA A C 1
ATOM 2476 O O . ALA A 1 318 ? -8.596 -18.376 -22.291 1.00 91.06 318 ALA A O 1
ATOM 2477 N N . SER A 1 319 ? -6.517 -19.202 -22.356 1.00 93.94 319 SER A N 1
ATOM 2478 C CA . SER A 1 319 ? -5.922 -18.065 -21.649 1.00 93.94 319 SER A CA 1
ATOM 2479 C C . SER A 1 319 ? -6.072 -16.767 -22.461 1.00 93.94 319 SER A C 1
ATOM 2481 O O . SER A 1 319 ? -5.874 -16.791 -23.679 1.00 93.94 319 SER A O 1
ATOM 2483 N N . PRO A 1 320 ? -6.421 -15.628 -21.830 1.00 92.19 320 PRO A N 1
ATOM 2484 C CA . PRO A 1 320 ? -6.726 -14.386 -22.542 1.00 92.19 320 PRO A CA 1
ATOM 2485 C C . PRO A 1 320 ? -5.603 -13.894 -23.459 1.00 92.19 320 PRO A C 1
ATOM 2487 O O . PRO A 1 320 ? -5.878 -13.389 -24.540 1.00 92.19 320 PRO A O 1
ATOM 2490 N N . ASP A 1 321 ? -4.346 -14.066 -23.050 1.00 93.56 321 ASP A N 1
ATOM 2491 C CA . ASP A 1 321 ? -3.157 -13.711 -23.825 1.00 93.56 321 ASP A CA 1
ATOM 2492 C C . ASP A 1 321 ? -2.963 -14.583 -25.072 1.00 93.56 321 ASP A C 1
ATOM 2494 O O . ASP A 1 321 ? -2.587 -14.078 -26.128 1.00 93.56 321 ASP A O 1
ATOM 2498 N N . LEU A 1 322 ? -3.258 -15.880 -24.977 1.00 93.31 322 LEU A N 1
ATOM 2499 C CA . LEU A 1 322 ? -3.060 -16.835 -26.073 1.00 93.31 322 LEU A CA 1
ATOM 2500 C C . LEU A 1 322 ? -4.106 -16.697 -27.190 1.00 93.31 322 LEU A C 1
ATOM 2502 O O . LEU A 1 322 ? -3.893 -17.197 -28.289 1.00 93.31 322 LEU A O 1
ATOM 2506 N N . ASN A 1 323 ? -5.208 -15.992 -26.923 1.00 90.88 323 ASN A N 1
ATOM 2507 C CA . ASN A 1 323 ? -6.278 -15.732 -27.888 1.00 90.88 323 ASN A CA 1
ATOM 2508 C C . ASN A 1 323 ? -6.145 -14.367 -28.593 1.00 90.88 323 ASN A C 1
ATOM 2510 O O . ASN A 1 323 ? -7.026 -13.976 -29.359 1.00 90.88 323 ASN A O 1
ATOM 2514 N N . VAL A 1 324 ? -5.064 -13.615 -28.349 1.00 89.75 324 VAL A N 1
ATOM 2515 C CA . VAL A 1 324 ? -4.810 -12.340 -29.036 1.00 89.75 324 VAL A CA 1
ATOM 2516 C C . VAL A 1 324 ? -4.053 -12.583 -30.342 1.00 89.75 324 VAL A C 1
ATOM 2518 O O . VAL A 1 324 ? -2.846 -12.813 -30.339 1.00 89.75 324 VAL A O 1
ATOM 2521 N N . GLU A 1 325 ? -4.746 -12.454 -31.475 1.00 85.50 325 GLU A N 1
ATOM 2522 C CA . GLU A 1 325 ? -4.153 -12.645 -32.810 1.00 85.50 325 GLU A CA 1
ATOM 2523 C C . GLU A 1 325 ? -3.189 -11.516 -33.214 1.00 85.50 325 GLU A C 1
ATOM 2525 O O . GLU A 1 325 ? -2.173 -11.754 -33.865 1.00 85.50 325 GLU A O 1
ATOM 2530 N N . ASN A 1 326 ? -3.490 -10.268 -32.830 1.00 84.56 326 ASN A N 1
ATOM 2531 C CA . ASN A 1 326 ? -2.693 -9.100 -33.203 1.00 84.56 326 ASN A CA 1
ATOM 2532 C C . ASN A 1 326 ? -2.472 -8.143 -32.025 1.00 84.56 326 ASN A C 1
ATOM 2534 O O . ASN A 1 326 ? -3.272 -7.247 -31.745 1.00 84.56 326 ASN A O 1
ATOM 2538 N N . TRP A 1 327 ? -1.309 -8.274 -31.392 1.00 84.50 327 TRP A N 1
ATOM 2539 C CA . TRP A 1 327 ? -0.888 -7.404 -30.296 1.00 84.50 327 TRP A CA 1
ATOM 2540 C C . TRP A 1 327 ? -0.652 -5.944 -30.701 1.00 84.50 327 TRP A C 1
ATOM 2542 O O . TRP A 1 327 ? -0.784 -5.061 -29.858 1.00 84.50 327 TRP A O 1
ATOM 2552 N N . ALA A 1 328 ? -0.366 -5.652 -31.975 1.00 76.81 328 ALA A N 1
ATOM 2553 C CA . ALA A 1 328 ? -0.216 -4.271 -32.440 1.00 76.81 328 ALA A CA 1
ATOM 2554 C C . ALA A 1 328 ? -1.555 -3.511 -32.438 1.00 76.81 328 ALA A C 1
ATOM 2556 O O . ALA A 1 328 ? -1.575 -2.301 -32.208 1.00 76.81 328 ALA A O 1
ATOM 2557 N N . ALA A 1 329 ? -2.668 -4.226 -32.642 1.00 68.25 329 ALA A N 1
ATOM 2558 C CA . ALA A 1 329 ? -4.026 -3.697 -32.519 1.00 68.25 329 ALA A CA 1
ATOM 2559 C C . ALA A 1 329 ? -4.534 -3.687 -31.063 1.00 68.25 329 ALA A C 1
ATOM 2561 O O . ALA A 1 329 ? -5.493 -2.986 -30.745 1.00 68.25 329 ALA A O 1
ATOM 2562 N N . HIS A 1 330 ? -3.869 -4.416 -30.162 1.00 67.12 330 HIS A N 1
ATOM 2563 C CA . HIS A 1 330 ? -4.229 -4.565 -28.751 1.00 67.12 330 HIS A CA 1
ATOM 2564 C C . HIS A 1 330 ? -3.679 -3.428 -27.864 1.00 67.12 330 HIS A C 1
ATOM 2566 O O . HIS A 1 330 ? -3.263 -3.649 -26.727 1.00 67.12 330 HIS A O 1
ATOM 2572 N N . ARG A 1 331 ? -3.633 -2.193 -28.385 1.00 56.22 331 ARG A N 1
ATOM 2573 C CA . ARG A 1 331 ? -3.179 -1.028 -27.610 1.00 56.22 331 ARG A CA 1
ATOM 2574 C C . ARG A 1 331 ? -4.191 -0.668 -26.523 1.00 56.22 331 ARG A C 1
ATOM 2576 O O . ARG A 1 331 ? -5.401 -0.740 -26.737 1.00 56.22 331 ARG A O 1
ATOM 2583 N N . ALA A 1 332 ? -3.671 -0.220 -25.381 1.00 51.59 332 ALA A N 1
ATOM 2584 C CA . ALA A 1 332 ? -4.461 0.318 -24.282 1.00 51.59 332 ALA A CA 1
ATOM 2585 C C . ALA A 1 332 ? -5.426 1.401 -24.796 1.00 51.59 332 ALA A C 1
ATOM 2587 O O . ALA A 1 332 ? -5.013 2.373 -25.435 1.00 51.59 332 ALA A O 1
ATOM 2588 N N . ARG A 1 333 ? -6.725 1.225 -24.537 1.00 50.56 333 ARG A N 1
ATOM 2589 C CA . ARG A 1 333 ? -7.718 2.283 -24.749 1.00 50.56 333 ARG A CA 1
ATOM 2590 C C . ARG A 1 333 ? -7.425 3.396 -23.740 1.00 50.56 333 ARG A C 1
ATOM 2592 O O . ARG A 1 333 ? -7.157 3.097 -22.579 1.00 50.56 333 ARG A O 1
ATOM 2599 N N . LYS A 1 334 ? -7.476 4.666 -24.161 1.00 43.84 334 LYS A N 1
ATOM 2600 C CA . LYS A 1 334 ? -7.500 5.778 -23.199 1.00 43.84 334 LYS A CA 1
ATOM 2601 C C . LYS A 1 334 ? -8.772 5.632 -22.358 1.00 43.84 334 LYS A C 1
ATOM 2603 O O . LYS A 1 334 ? -9.847 5.446 -22.928 1.00 43.84 334 LYS A O 1
ATOM 2608 N N . LEU A 1 335 ? -8.618 5.649 -21.037 1.00 50.44 335 LEU A N 1
ATOM 2609 C CA . LEU A 1 335 ? -9.722 5.586 -20.082 1.00 50.44 335 LEU A CA 1
ATOM 2610 C C . LEU A 1 335 ? -10.725 6.722 -20.321 1.00 50.44 335 LEU A C 1
ATOM 2612 O O . LEU A 1 335 ? -10.377 7.773 -20.865 1.00 50.44 335 LEU A O 1
ATOM 2616 N N . HIS A 1 336 ? -11.971 6.490 -19.906 1.00 41.91 336 HIS A N 1
ATOM 2617 C CA . HIS A 1 336 ? -12.961 7.550 -19.767 1.00 41.91 336 HIS A CA 1
ATOM 2618 C C . HIS A 1 336 ? -12.413 8.578 -18.770 1.00 41.91 336 HIS A C 1
ATOM 2620 O O . HIS A 1 336 ? -12.169 8.243 -17.617 1.00 41.91 336 HIS A O 1
ATOM 2626 N N . VAL A 1 337 ? -12.162 9.798 -19.236 1.00 46.53 337 VAL A N 1
ATOM 2627 C CA . VAL A 1 337 ? -11.847 10.939 -18.373 1.00 46.53 337 VAL A CA 1
ATOM 2628 C C . VAL A 1 337 ? -13.181 11.593 -18.046 1.00 46.53 337 VAL A C 1
ATOM 2630 O O . VAL A 1 337 ? -13.911 11.947 -18.977 1.00 46.53 337 VAL A O 1
ATOM 2633 N N . GLU A 1 338 ? -13.505 11.729 -16.760 1.00 43.00 338 GLU A N 1
ATOM 2634 C CA . GLU A 1 338 ? -14.690 12.465 -16.318 1.00 43.00 338 GLU A CA 1
ATOM 2635 C C . GLU A 1 338 ? -14.698 13.855 -16.982 1.00 43.00 338 GLU A C 1
ATOM 2637 O O . GLU A 1 338 ? -13.712 14.599 -16.940 1.00 43.00 338 GLU A O 1
ATOM 2642 N N . GLN A 1 339 ? -15.794 14.197 -17.667 1.00 38.28 339 GLN A N 1
ATOM 2643 C CA . GLN A 1 339 ? -15.968 15.550 -18.188 1.00 38.28 339 GLN A CA 1
ATOM 2644 C C . GLN A 1 339 ? -16.018 16.504 -16.995 1.00 38.28 339 GLN A C 1
ATOM 2646 O O . GLN A 1 339 ? -16.812 16.285 -16.086 1.00 38.28 339 GLN A O 1
ATOM 2651 N N . LYS A 1 340 ? -15.190 17.560 -16.999 1.00 35.19 340 LYS A N 1
ATOM 2652 C CA . LYS A 1 340 ? -15.258 18.622 -15.985 1.00 35.19 340 LYS A CA 1
ATOM 2653 C C . LYS A 1 340 ? -16.715 19.057 -15.821 1.00 35.19 340 LYS A C 1
ATOM 2655 O O . LYS A 1 340 ? -17.281 19.628 -16.751 1.00 35.19 340 LYS A O 1
ATOM 2660 N N . SER A 1 341 ? -17.314 18.770 -14.668 1.00 38.09 341 SER A N 1
ATOM 2661 C CA . SER A 1 341 ? -18.615 19.337 -14.336 1.00 38.09 341 SER A CA 1
ATOM 2662 C C . SER A 1 341 ? -18.432 20.833 -14.064 1.00 38.09 341 SER A C 1
ATOM 2664 O O . SER A 1 341 ? -17.502 21.232 -13.363 1.00 38.09 341 SER A O 1
ATOM 2666 N N . ASP A 1 342 ? -19.313 21.668 -14.616 1.00 40.81 342 ASP A N 1
ATOM 2667 C CA . ASP A 1 342 ? -19.351 23.124 -14.381 1.00 40.81 342 ASP A CA 1
ATOM 2668 C C . ASP A 1 342 ? -19.795 23.492 -12.946 1.00 40.81 342 ASP A C 1
ATOM 2670 O O . ASP A 1 342 ? -20.024 24.659 -12.625 1.00 40.81 342 ASP A O 1
ATOM 2674 N N . THR A 1 343 ? -19.932 22.513 -12.049 1.00 42.16 343 THR A N 1
ATOM 2675 C CA . THR A 1 343 ? -20.298 22.741 -10.651 1.00 42.16 343 THR A CA 1
ATOM 2676 C C . THR A 1 343 ? -19.043 22.779 -9.791 1.00 42.16 343 THR A C 1
ATOM 2678 O O . THR A 1 343 ? -18.416 21.750 -9.556 1.00 42.16 343 THR A O 1
ATOM 2681 N N . GLY A 1 344 ? -18.680 23.981 -9.334 1.00 37.47 344 GLY A N 1
ATOM 2682 C CA . GLY A 1 344 ? -17.516 24.275 -8.494 1.00 37.47 344 GLY A CA 1
ATOM 2683 C C . GLY A 1 344 ? -17.566 23.646 -7.099 1.00 37.47 344 GLY A C 1
ATOM 2684 O O . GLY A 1 344 ? -17.679 24.354 -6.103 1.00 37.47 344 GLY A O 1
ATOM 2685 N N . VAL A 1 345 ? -17.474 22.321 -7.028 1.00 39.44 345 VAL A N 1
ATOM 2686 C CA . VAL A 1 345 ? -17.194 21.589 -5.792 1.00 39.44 345 VAL A CA 1
ATOM 2687 C C . VAL A 1 345 ? -15.681 21.406 -5.708 1.00 39.44 345 VAL A C 1
ATOM 2689 O O . VAL A 1 345 ? -15.094 20.654 -6.484 1.00 39.44 345 VAL A O 1
ATOM 2692 N N . GLU A 1 346 ? -15.039 22.124 -4.787 1.00 33.28 346 GLU A N 1
ATOM 2693 C CA . GLU A 1 346 ? -13.627 21.918 -4.459 1.00 33.28 346 GLU A CA 1
ATOM 2694 C C . GLU A 1 346 ? -13.450 20.541 -3.804 1.00 33.28 346 GLU A C 1
ATOM 2696 O O . GLU A 1 346 ? -13.881 20.302 -2.677 1.00 33.28 346 GLU A O 1
ATOM 2701 N N . LEU A 1 347 ? -12.820 19.619 -4.531 1.00 33.34 347 LEU A N 1
ATOM 2702 C CA . LEU A 1 347 ? -12.272 18.385 -3.980 1.00 33.34 347 LEU A CA 1
ATOM 2703 C C . LEU A 1 347 ? -10.854 18.676 -3.485 1.00 33.34 347 LEU A C 1
ATOM 2705 O O . LEU A 1 347 ? -9.943 18.894 -4.283 1.00 33.34 347 LEU A O 1
ATOM 2709 N N . THR A 1 348 ? -10.641 18.647 -2.173 1.00 36.62 348 THR A N 1
ATOM 2710 C CA . THR A 1 348 ? -9.298 18.621 -1.591 1.00 36.62 348 THR A CA 1
ATOM 2711 C C . THR A 1 348 ? -8.715 17.217 -1.731 1.00 36.62 348 THR A C 1
ATOM 2713 O O . THR A 1 348 ? -8.932 16.336 -0.901 1.00 36.62 348 THR A O 1
ATOM 2716 N N . THR A 1 349 ? -7.947 16.986 -2.795 1.00 35.25 349 THR A N 1
ATOM 2717 C CA . THR A 1 349 ? -6.892 15.967 -2.763 1.00 35.25 349 THR A CA 1
ATOM 2718 C C . THR A 1 349 ? -5.821 16.480 -1.804 1.00 35.25 349 THR A C 1
ATOM 2720 O O . THR A 1 349 ? -5.416 17.631 -1.948 1.00 35.25 349 THR A O 1
ATOM 2723 N N . GLY A 1 350 ? -5.396 15.680 -0.820 1.00 35.31 350 GLY A N 1
ATOM 2724 C CA . GLY A 1 350 ? -4.447 16.043 0.251 1.00 35.31 350 GLY A CA 1
ATOM 2725 C C . GLY A 1 350 ? -3.025 16.406 -0.214 1.00 35.31 350 GLY A C 1
ATOM 2726 O O . GLY A 1 350 ? -2.041 15.795 0.198 1.00 35.31 350 GLY A O 1
ATOM 2727 N N . THR A 1 351 ? -2.917 17.407 -1.078 1.00 30.72 351 THR A N 1
ATOM 2728 C CA . THR A 1 351 ? -1.701 18.053 -1.556 1.00 30.72 351 THR A CA 1
ATOM 2729 C C . THR A 1 351 ? -1.895 19.557 -1.430 1.00 30.72 351 THR A C 1
ATOM 2731 O O . THR A 1 351 ? -2.227 20.236 -2.402 1.00 30.72 351 THR A O 1
ATOM 2734 N N . THR A 1 352 ? -1.668 20.070 -0.224 1.00 29.77 352 THR A N 1
ATOM 2735 C CA . THR A 1 352 ? -1.269 21.468 -0.010 1.00 29.77 352 THR A CA 1
ATOM 2736 C C . THR A 1 352 ? 0.143 21.501 0.533 1.00 29.77 352 THR A C 1
ATOM 2738 O O . THR A 1 352 ? 0.372 20.832 1.568 1.00 29.77 352 THR A O 1
#

Foldseek 3Di:
DEEEFFADLPDALVNLLCVQLVCCVVPVPDAYAYDALLNLVSNCVSHVADDPDLLVSSLRSVVSNVVSHHAAYEQPLLEFQQPQVCVLQPPSGDHPVSRLSNQQSCQQQQHAYAHEYEDQWLAAPLRLLLSLVSLLVSQVVSVVVQVVPVVPDDDHHGGYGYQEYEYHFDQLALAPRVPAAAAPPDPPRVVDDRLNNQQHDNNSNGHNVSHVCRSRYTGGDALVNRLVSQLCSQVSNVSHNAYEQHCQRHNLLSSLVSVVSRGPHPDDADQDDDPVVSSVTGDGDDQLSNQVSQVVSPHWDFDADPSGHTPGTQDDCPHSVNPDPDVVVVDDDDHDDPDPDPDPDDRDPPGD